Protein AF-A0A319F5W2-F1 (afdb_monomer_lite)

InterPro domains:
  IPR056672 Domain of unknown function DUF7770 [PF24968] (36-171)

pLDDT: mean 72.58, std 20.8, range [23.53, 97.94]

Structure (mmCIF, N/CA/C/O backbone):
data_AF-A0A319F5W2-F1
#
_entry.id   AF-A0A319F5W2-F1
#
loop_
_atom_site.group_PDB
_atom_site.id
_atom_site.type_symbol
_atom_site.label_atom_id
_atom_site.label_alt_id
_atom_site.label_comp_id
_atom_site.label_asym_id
_atom_site.label_entity_id
_atom_site.label_seq_id
_atom_site.pdbx_PDB_ins_code
_atom_site.Cartn_x
_atom_site.Cartn_y
_atom_site.Cartn_z
_atom_site.occupancy
_atom_site.B_iso_or_equiv
_atom_site.auth_seq_id
_atom_site.auth_comp_id
_atom_site.auth_asym_id
_atom_site.auth_atom_id
_atom_site.pdbx_PDB_model_num
ATOM 1 N N . MET A 1 1 ? 26.551 -31.410 8.884 1.00 43.34 1 MET A N 1
ATOM 2 C CA . MET A 1 1 ? 26.786 -29.952 8.920 1.00 43.34 1 MET A CA 1
ATOM 3 C C . MET A 1 1 ? 25.432 -29.301 8.664 1.00 43.34 1 MET A C 1
ATOM 5 O O . MET A 1 1 ? 24.951 -29.382 7.544 1.00 43.34 1 MET A O 1
ATOM 9 N N . ASN A 1 2 ? 24.748 -28.815 9.705 1.00 45.03 2 ASN A N 1
ATOM 10 C CA . ASN A 1 2 ? 23.445 -28.159 9.545 1.00 45.03 2 ASN A CA 1
ATOM 11 C C . ASN A 1 2 ? 23.696 -26.735 9.057 1.00 45.03 2 ASN A C 1
ATOM 13 O O . ASN A 1 2 ? 24.211 -25.915 9.812 1.00 45.03 2 ASN A O 1
ATOM 17 N N . ILE A 1 3 ? 23.376 -26.462 7.795 1.00 48.56 3 ILE A N 1
ATOM 18 C CA . ILE A 1 3 ? 23.338 -25.095 7.276 1.00 48.56 3 ILE A CA 1
ATOM 19 C C . ILE A 1 3 ? 22.156 -24.415 7.980 1.00 48.56 3 ILE A C 1
ATOM 21 O O . ILE A 1 3 ? 21.039 -24.928 7.865 1.00 48.56 3 ILE A O 1
ATOM 25 N N . PRO A 1 4 ? 22.356 -23.317 8.729 1.00 49.91 4 PRO A N 1
ATOM 26 C CA . PRO A 1 4 ? 21.243 -22.552 9.268 1.00 49.91 4 PRO A CA 1
ATOM 27 C C . PRO A 1 4 ? 20.391 -22.082 8.090 1.00 49.91 4 PRO A C 1
ATOM 29 O O . PRO A 1 4 ? 20.844 -21.299 7.256 1.00 49.91 4 PRO A O 1
ATOM 32 N N . THR A 1 5 ? 19.174 -22.605 7.971 1.00 58.31 5 THR A N 1
ATOM 33 C CA . THR A 1 5 ? 18.210 -22.089 7.004 1.00 58.31 5 THR A CA 1
ATOM 34 C C . THR A 1 5 ? 17.874 -20.668 7.430 1.00 58.31 5 THR A C 1
ATOM 36 O O . THR A 1 5 ? 17.386 -20.471 8.546 1.00 58.31 5 THR A O 1
ATOM 39 N N . ASN A 1 6 ? 18.151 -19.684 6.572 1.00 58.59 6 ASN A N 1
ATOM 40 C CA . ASN A 1 6 ? 17.687 -18.318 6.796 1.00 58.59 6 ASN A CA 1
ATOM 41 C C . ASN A 1 6 ? 16.182 -18.340 7.103 1.00 58.59 6 ASN A C 1
ATOM 43 O O . ASN A 1 6 ? 15.452 -19.120 6.478 1.00 58.59 6 ASN A O 1
ATOM 47 N N . PRO A 1 7 ? 15.710 -17.522 8.061 1.00 67.75 7 PRO A N 1
ATOM 48 C CA . PRO A 1 7 ? 14.292 -17.457 8.364 1.00 67.75 7 PRO A CA 1
ATOM 49 C C . PRO A 1 7 ? 13.505 -17.110 7.090 1.00 67.75 7 PRO A C 1
ATOM 51 O O . PRO A 1 7 ? 14.000 -16.345 6.255 1.00 67.75 7 PRO A O 1
ATOM 54 N N . PRO A 1 8 ? 12.290 -17.663 6.920 1.00 82.62 8 PRO A N 1
ATOM 55 C CA . PRO A 1 8 ? 11.444 -17.332 5.783 1.00 82.62 8 PRO A CA 1
ATOM 56 C C . PRO A 1 8 ? 11.233 -15.818 5.704 1.00 82.62 8 PRO A C 1
ATOM 58 O O . PRO A 1 8 ? 10.988 -15.170 6.723 1.00 82.62 8 PRO A O 1
ATOM 61 N N . PHE A 1 9 ? 11.314 -15.256 4.497 1.00 88.44 9 PHE A N 1
ATOM 62 C CA . PHE A 1 9 ? 11.040 -13.838 4.276 1.00 88.44 9 PHE A CA 1
ATOM 63 C C . PHE A 1 9 ? 9.624 -13.497 4.757 1.00 88.44 9 PHE A C 1
ATOM 65 O O . PHE A 1 9 ? 8.654 -14.088 4.280 1.00 88.44 9 PHE A O 1
ATOM 72 N N . ASN A 1 10 ? 9.512 -12.549 5.692 1.00 91.25 10 ASN A N 1
ATOM 73 C CA . ASN A 1 10 ? 8.231 -12.059 6.188 1.00 91.25 10 ASN A CA 1
ATOM 74 C C . ASN A 1 10 ? 7.902 -10.693 5.551 1.00 91.25 10 ASN A C 1
ATOM 76 O O . ASN A 1 10 ? 8.463 -9.680 5.983 1.00 91.25 10 ASN A O 1
ATOM 80 N N . PRO A 1 11 ? 6.992 -10.649 4.561 1.00 93.38 11 PRO A N 1
ATOM 81 C CA . PRO A 1 11 ? 6.643 -9.422 3.853 1.00 93.38 11 PRO A CA 1
ATOM 82 C C . PRO A 1 11 ? 5.706 -8.502 4.641 1.00 93.38 11 PRO A C 1
ATOM 84 O O . PRO A 1 11 ? 5.444 -7.410 4.162 1.00 93.38 11 PRO A O 1
ATOM 87 N N . LEU A 1 12 ? 5.165 -8.910 5.795 1.00 95.88 12 LEU A N 1
ATOM 88 C CA . LEU A 1 12 ? 4.208 -8.106 6.561 1.00 95.88 12 LEU A CA 1
ATOM 89 C C . LEU A 1 12 ? 4.793 -7.698 7.914 1.00 95.88 12 LEU A C 1
ATOM 91 O O . LEU A 1 12 ? 5.106 -8.549 8.756 1.00 95.88 12 LEU A O 1
ATOM 95 N N . GLN A 1 13 ? 4.906 -6.392 8.141 1.00 96.00 13 GLN A N 1
ATOM 96 C CA . GLN A 1 13 ? 5.520 -5.825 9.340 1.00 96.00 13 GLN A CA 1
ATOM 97 C C . GLN A 1 13 ? 4.639 -4.739 9.963 1.00 96.00 13 GLN A C 1
ATOM 99 O O . GLN A 1 13 ? 3.906 -4.038 9.274 1.00 96.00 13 GLN A O 1
ATOM 104 N N . PHE A 1 14 ? 4.721 -4.604 11.288 1.00 96.44 14 PHE A N 1
ATOM 105 C CA . PHE A 1 14 ? 4.009 -3.585 12.060 1.00 96.44 14 PHE A CA 1
ATOM 106 C C . PHE A 1 14 ? 5.026 -2.743 12.819 1.00 96.44 14 PHE A C 1
ATOM 108 O O . PHE A 1 14 ? 5.923 -3.303 13.457 1.00 96.44 14 PHE A O 1
ATOM 115 N N . ILE A 1 15 ? 4.881 -1.420 12.765 1.00 95.19 15 ILE A N 1
ATOM 116 C CA . ILE A 1 15 ? 5.778 -0.483 13.440 1.00 95.19 15 ILE A CA 1
ATOM 117 C C . ILE A 1 15 ? 4.969 0.452 14.354 1.00 95.19 15 ILE A C 1
ATOM 119 O O . ILE A 1 15 ? 4.129 1.209 13.871 1.00 95.19 15 ILE A O 1
ATOM 123 N N . PRO A 1 16 ? 5.232 0.445 15.672 1.00 94.31 16 PRO A N 1
ATOM 124 C CA . PRO A 1 16 ? 6.008 -0.570 16.388 1.00 94.31 16 PRO A CA 1
ATOM 125 C C . PRO A 1 16 ? 5.291 -1.943 16.386 1.00 94.31 16 PRO A C 1
ATOM 127 O O . PRO A 1 16 ? 4.067 -1.998 16.305 1.00 94.31 16 PRO A O 1
ATOM 130 N N . PRO A 1 17 ? 5.997 -3.079 16.549 1.00 93.38 17 PRO A N 1
ATOM 131 C CA . PRO A 1 17 ? 5.349 -4.398 16.562 1.00 93.38 17 PRO A CA 1
ATOM 132 C C . PRO A 1 17 ? 4.292 -4.560 17.664 1.00 93.38 17 PRO A C 1
ATOM 134 O O . PRO A 1 17 ? 3.309 -5.282 17.494 1.00 93.38 17 PRO A O 1
ATOM 137 N N . SER A 1 18 ? 4.473 -3.858 18.786 1.00 90.75 18 SER A N 1
ATOM 138 C CA . SER A 1 18 ? 3.559 -3.867 19.931 1.00 90.75 18 SER A CA 1
ATOM 139 C C . SER A 1 18 ? 2.179 -3.284 19.624 1.00 90.75 18 SER A C 1
ATOM 141 O O . SER A 1 18 ? 1.222 -3.630 20.313 1.00 90.75 18 SER A O 1
ATOM 143 N N . THR A 1 19 ? 2.033 -2.443 18.593 1.00 89.00 19 THR A N 1
ATOM 144 C CA . THR A 1 19 ? 0.732 -1.855 18.237 1.00 89.00 19 THR A CA 1
ATOM 145 C C . THR A 1 19 ? -0.090 -2.736 17.312 1.00 89.00 19 THR A C 1
ATOM 147 O O . THR A 1 19 ? -1.240 -2.392 17.063 1.00 89.00 19 THR A O 1
ATOM 150 N N . LYS A 1 20 ? 0.423 -3.887 16.849 1.00 93.31 20 LYS A N 1
ATOM 151 C CA . LYS A 1 20 ? -0.252 -4.750 15.863 1.00 93.31 20 LYS A CA 1
ATOM 152 C C . LYS A 1 20 ? -1.739 -4.970 16.158 1.00 93.31 20 LYS A C 1
ATOM 154 O O . LYS A 1 20 ? -2.568 -4.724 15.288 1.00 93.31 20 LYS A O 1
ATOM 159 N N . GLN A 1 21 ? -2.087 -5.403 17.371 1.00 93.00 21 GLN A N 1
ATOM 160 C CA . GLN A 1 21 ? -3.483 -5.688 17.720 1.00 93.00 21 GLN A CA 1
ATOM 161 C C . GLN A 1 21 ? -4.351 -4.422 17.691 1.00 93.00 21 GLN A C 1
ATOM 163 O O . GLN A 1 21 ? -5.453 -4.437 17.144 1.00 93.00 21 GLN A O 1
ATOM 168 N N . THR A 1 22 ? -3.837 -3.317 18.238 1.00 90.88 22 THR A N 1
ATOM 169 C CA . THR A 1 22 ? -4.522 -2.020 18.238 1.00 90.88 22 THR A CA 1
ATOM 170 C C . THR A 1 22 ? -4.716 -1.503 16.818 1.00 90.88 22 THR A C 1
ATOM 172 O O . THR A 1 22 ? -5.828 -1.104 16.482 1.00 90.88 22 THR A O 1
ATOM 175 N N . THR A 1 23 ? -3.679 -1.573 15.979 1.00 93.50 23 THR A N 1
ATOM 176 C CA . THR A 1 23 ? -3.703 -1.210 14.558 1.00 93.50 23 THR A CA 1
ATOM 177 C C . THR A 1 23 ? -4.779 -1.998 13.821 1.00 93.50 23 THR A C 1
ATOM 179 O O . THR A 1 23 ? -5.667 -1.397 13.232 1.00 93.50 23 THR A O 1
ATOM 182 N N . LEU A 1 24 ? -4.774 -3.330 13.922 1.00 96.06 24 LEU A N 1
ATOM 183 C CA . LEU A 1 24 ? -5.739 -4.193 13.229 1.00 96.06 24 LEU A CA 1
ATOM 184 C C . LEU A 1 24 ? -7.195 -3.945 13.657 1.00 96.06 24 LEU A C 1
ATOM 186 O O . LEU A 1 24 ? -8.115 -4.144 12.867 1.00 96.06 24 LEU A O 1
ATOM 190 N N . SER A 1 25 ? -7.412 -3.495 14.895 1.00 94.69 25 SER A N 1
ATOM 191 C CA . SER A 1 25 ? -8.749 -3.218 15.430 1.00 94.69 25 SER A CA 1
ATOM 192 C C . SER A 1 25 ? -9.364 -1.892 14.966 1.00 94.69 25 SER A C 1
ATOM 194 O O . SER A 1 25 ? -10.569 -1.707 15.148 1.00 94.69 25 SER A O 1
ATOM 196 N N . GLN A 1 26 ? -8.569 -0.982 14.387 1.00 94.00 26 GLN A N 1
ATOM 197 C CA . GLN A 1 26 ? -9.050 0.343 13.993 1.00 94.00 26 GLN A CA 1
ATOM 198 C C . GLN A 1 26 ? -10.072 0.243 12.853 1.00 94.00 26 GLN A C 1
ATOM 200 O O . GLN A 1 26 ? -9.825 -0.489 11.888 1.00 94.00 26 GLN A O 1
ATOM 205 N N . PRO A 1 27 ? -11.195 0.980 12.930 1.00 95.50 27 PRO A N 1
ATOM 206 C CA . PRO A 1 27 ? -12.125 1.095 11.818 1.00 95.50 27 PRO A CA 1
ATOM 207 C C . PRO A 1 27 ? -11.513 1.925 10.686 1.00 95.50 27 PRO A C 1
ATOM 209 O O . PRO A 1 27 ? -10.746 2.858 10.927 1.00 95.50 27 PRO A O 1
ATOM 212 N N . ILE A 1 28 ? -11.901 1.615 9.453 1.00 94.31 28 ILE A N 1
ATOM 213 C CA . ILE A 1 28 ? -11.552 2.401 8.270 1.00 94.31 28 ILE A CA 1
ATOM 214 C C . ILE A 1 28 ? -12.777 3.226 7.886 1.00 94.31 28 ILE A C 1
ATOM 216 O O . ILE A 1 28 ? -13.857 2.685 7.672 1.00 94.31 28 ILE A O 1
ATOM 220 N N . SER A 1 29 ? -12.603 4.544 7.807 1.00 92.25 29 SER A N 1
ATOM 221 C CA . SER A 1 29 ? -13.624 5.455 7.267 1.00 92.25 29 SER A CA 1
ATOM 222 C C . SER A 1 29 ? -13.242 5.981 5.889 1.00 92.25 29 SER A C 1
ATOM 224 O O . SER A 1 29 ? -14.091 6.148 5.024 1.00 92.25 29 SER A O 1
ATOM 226 N N . HIS A 1 30 ? -11.957 6.244 5.686 1.00 88.69 30 HIS A N 1
ATOM 227 C CA . HIS A 1 30 ? -11.413 6.722 4.430 1.00 88.69 30 HIS A CA 1
ATOM 228 C C . HIS A 1 30 ? -9.915 6.427 4.363 1.00 88.69 30 HIS A C 1
ATOM 230 O O . HIS A 1 30 ? -9.262 6.189 5.385 1.00 88.69 30 HIS A O 1
ATOM 236 N N . LEU A 1 31 ? -9.384 6.465 3.148 1.00 88.25 31 LEU A N 1
ATOM 237 C CA . LEU A 1 31 ? -7.961 6.441 2.853 1.00 88.25 31 LEU A CA 1
ATOM 238 C C . LEU A 1 31 ? -7.513 7.833 2.419 1.00 88.25 31 LEU A C 1
ATOM 240 O O . LEU A 1 31 ? -8.259 8.557 1.758 1.00 88.25 31 LEU A O 1
ATOM 244 N N . LEU A 1 32 ? -6.276 8.178 2.744 1.00 84.75 32 LEU A N 1
ATOM 245 C CA . LEU A 1 32 ? -5.555 9.311 2.188 1.00 84.75 32 LEU A CA 1
ATOM 246 C C . LEU A 1 32 ? -4.402 8.758 1.363 1.00 84.75 32 LEU A C 1
ATOM 248 O O . LEU A 1 32 ? -3.416 8.258 1.900 1.00 84.75 32 LEU A O 1
ATOM 252 N N . ILE A 1 33 ? -4.546 8.810 0.051 1.00 84.38 33 ILE A N 1
ATOM 253 C CA . ILE A 1 33 ? -3.509 8.364 -0.863 1.00 84.38 33 ILE A CA 1
ATOM 254 C C . ILE A 1 33 ? -2.570 9.543 -1.103 1.00 84.38 33 ILE A C 1
ATOM 256 O O . ILE A 1 33 ? -3.003 10.609 -1.551 1.00 84.38 33 ILE A O 1
ATOM 260 N N . THR A 1 34 ? -1.293 9.362 -0.787 1.00 80.00 34 THR A N 1
ATOM 261 C CA . THR A 1 34 ? -0.359 10.474 -0.617 1.00 80.00 34 THR A CA 1
ATOM 262 C C . THR A 1 34 ? 0.886 10.300 -1.465 1.00 80.00 34 THR A C 1
ATOM 264 O O . THR A 1 34 ? 1.579 9.286 -1.399 1.00 80.00 34 THR A O 1
ATOM 267 N N . ALA A 1 35 ? 1.185 11.346 -2.226 1.00 78.56 35 ALA A N 1
ATOM 268 C CA . ALA A 1 35 ? 2.463 11.579 -2.867 1.00 78.56 35 ALA A CA 1
ATOM 269 C C . ALA A 1 35 ? 3.372 12.380 -1.926 1.00 78.56 35 ALA A C 1
ATOM 271 O O . ALA A 1 35 ? 2.951 13.376 -1.328 1.00 78.56 35 ALA A O 1
ATOM 272 N N . HIS A 1 36 ? 4.628 11.961 -1.822 1.00 78.75 36 HIS A N 1
ATOM 273 C CA . HIS A 1 36 ? 5.671 12.683 -1.099 1.00 78.75 36 HIS A CA 1
ATOM 274 C C . HIS A 1 36 ? 6.506 13.569 -2.024 1.00 78.75 36 HIS A C 1
ATOM 276 O O . HIS A 1 36 ? 6.283 13.636 -3.236 1.00 78.75 36 HIS A O 1
ATOM 282 N N . GLU A 1 37 ? 7.464 14.278 -1.431 1.00 72.56 37 GLU A N 1
ATOM 283 C CA . GLU A 1 37 ? 8.485 15.037 -2.152 1.00 72.56 37 GLU A CA 1
ATOM 284 C C . GLU A 1 37 ? 9.165 14.195 -3.245 1.00 72.56 37 GLU A C 1
ATOM 286 O O . GLU A 1 37 ? 9.378 12.989 -3.055 1.00 72.56 37 GLU A O 1
ATOM 291 N N . PRO A 1 38 ? 9.527 14.820 -4.380 1.00 66.12 38 PRO A N 1
ATOM 292 C CA . PRO A 1 38 ? 10.291 14.143 -5.410 1.00 66.12 38 PRO A CA 1
ATOM 293 C C . PRO A 1 38 ? 11.606 13.577 -4.870 1.00 66.12 38 PRO A C 1
ATOM 295 O O . PRO A 1 38 ? 12.295 14.213 -4.068 1.00 66.12 38 PRO A O 1
ATOM 298 N N . LEU A 1 39 ? 11.972 12.384 -5.330 1.00 65.19 39 LEU A N 1
ATOM 299 C CA . LEU A 1 39 ? 13.255 11.776 -4.991 1.00 65.19 39 LEU A CA 1
ATOM 300 C C . LEU A 1 39 ? 14.379 12.386 -5.850 1.00 65.19 39 LEU A C 1
ATOM 302 O O . LEU A 1 39 ? 14.118 12.858 -6.959 1.00 65.19 39 LEU A O 1
ATOM 306 N N . PRO A 1 40 ? 15.652 12.343 -5.401 1.00 60.78 40 PRO A N 1
ATOM 307 C CA . PRO A 1 40 ? 16.773 12.952 -6.129 1.00 60.78 40 PRO A CA 1
ATOM 308 C C . PRO A 1 40 ? 16.960 12.476 -7.578 1.00 60.78 40 PRO A C 1
ATOM 310 O O . PRO A 1 40 ? 17.580 13.177 -8.371 1.00 60.78 40 PRO A O 1
ATOM 313 N N . ARG A 1 41 ? 16.452 11.288 -7.928 1.00 56.69 41 ARG A N 1
ATOM 314 C CA . ARG A 1 41 ? 16.541 10.702 -9.278 1.00 56.69 41 ARG A CA 1
ATOM 315 C C . ARG A 1 41 ? 15.255 10.879 -10.099 1.00 56.69 41 ARG A C 1
ATOM 317 O O . ARG A 1 41 ? 15.122 10.259 -11.145 1.00 56.69 41 ARG A O 1
ATOM 324 N N . GLY A 1 42 ? 14.334 11.727 -9.644 1.00 56.91 42 GLY A N 1
ATOM 325 C CA . GLY A 1 42 ? 12.990 11.844 -10.205 1.00 56.91 42 GLY A CA 1
ATOM 326 C C . GLY A 1 42 ? 12.002 10.878 -9.550 1.00 56.91 42 GLY A C 1
ATOM 327 O O . GLY A 1 42 ? 12.359 10.078 -8.685 1.00 56.91 42 GLY A O 1
ATOM 328 N N . GLY A 1 43 ? 10.728 10.995 -9.928 1.00 62.50 43 GLY A N 1
ATOM 329 C CA . GLY A 1 43 ? 9.640 10.260 -9.285 1.00 62.50 43 GLY A CA 1
ATOM 330 C C . GLY A 1 43 ? 9.382 10.708 -7.844 1.00 62.50 43 GLY A C 1
ATOM 331 O O . GLY A 1 43 ? 9.966 11.668 -7.349 1.00 62.50 43 GLY A O 1
ATOM 332 N N . ASN A 1 44 ? 8.470 10.017 -7.171 1.00 68.00 44 ASN A N 1
ATOM 333 C CA . ASN A 1 44 ? 8.053 10.301 -5.804 1.00 68.00 44 ASN A CA 1
ATOM 334 C C . ASN A 1 44 ? 7.676 9.004 -5.088 1.00 68.00 44 ASN A C 1
ATOM 336 O O . ASN A 1 44 ? 7.225 8.039 -5.709 1.00 68.00 44 ASN A O 1
ATOM 340 N N . HIS A 1 45 ? 7.846 8.995 -3.770 1.00 81.62 45 HIS A N 1
ATOM 341 C CA . HIS A 1 45 ? 7.284 7.937 -2.948 1.00 81.62 45 HIS A CA 1
ATOM 342 C C . HIS A 1 45 ? 5.767 8.142 -2.828 1.00 81.62 45 HIS A C 1
ATOM 344 O O . HIS A 1 45 ? 5.320 9.248 -2.516 1.00 81.62 45 HIS A O 1
ATOM 350 N N . CYS A 1 46 ? 4.992 7.088 -3.082 1.00 82.81 46 CYS A N 1
ATOM 351 C CA . CYS A 1 46 ? 3.546 7.077 -2.887 1.00 82.81 46 CYS A CA 1
ATOM 352 C C . CYS A 1 46 ? 3.178 6.050 -1.818 1.00 82.81 46 CYS A C 1
ATOM 354 O O . CYS A 1 46 ? 3.658 4.916 -1.860 1.00 82.81 46 CYS A O 1
ATOM 356 N N . THR A 1 47 ? 2.303 6.441 -0.898 1.00 90.69 47 THR A N 1
ATOM 357 C CA . THR A 1 47 ? 1.868 5.617 0.235 1.00 90.69 47 THR A CA 1
ATOM 358 C C . THR A 1 47 ? 0.403 5.904 0.572 1.00 90.69 47 THR A C 1
ATOM 360 O O . THR A 1 47 ? -0.208 6.813 0.001 1.00 90.69 47 THR A O 1
ATOM 363 N N . ILE A 1 48 ? -0.169 5.128 1.490 1.00 92.12 48 ILE A N 1
ATOM 364 C CA . ILE A 1 48 ? -1.554 5.286 1.942 1.00 92.12 48 ILE A CA 1
ATOM 365 C C . ILE A 1 48 ? -1.552 5.589 3.439 1.00 92.12 48 ILE A C 1
ATOM 367 O O . ILE A 1 48 ? -0.967 4.845 4.221 1.00 92.12 48 ILE A O 1
ATOM 371 N N . TYR A 1 49 ? -2.243 6.644 3.856 1.00 95.38 49 TYR A N 1
ATOM 372 C CA . TYR A 1 49 ? -2.525 6.933 5.259 1.00 95.38 49 TYR A CA 1
ATOM 373 C C . TYR A 1 49 ? -3.988 6.628 5.571 1.00 95.38 49 TYR A C 1
ATOM 375 O O . TYR A 1 49 ? -4.888 6.970 4.809 1.00 95.38 49 TYR A O 1
ATOM 383 N N . ILE A 1 50 ? -4.232 6.000 6.715 1.00 96.44 50 ILE A N 1
ATOM 384 C CA . ILE A 1 50 ? -5.564 5.668 7.219 1.00 96.44 50 ILE A CA 1
ATOM 385 C C . ILE A 1 50 ? -5.754 6.438 8.522 1.00 96.44 50 ILE A C 1
ATOM 387 O O . ILE A 1 50 ? -5.190 6.040 9.546 1.00 96.44 50 ILE A O 1
ATOM 391 N N . PRO A 1 51 ? -6.494 7.556 8.513 1.00 94.56 51 PRO A N 1
ATOM 392 C CA . PRO A 1 51 ? -6.744 8.316 9.729 1.00 94.56 51 PRO A CA 1
ATOM 393 C C . PRO A 1 51 ? -7.502 7.475 10.753 1.00 94.56 51 PRO A C 1
ATOM 395 O O . PRO A 1 51 ? -8.483 6.805 10.426 1.00 94.56 51 PRO A O 1
ATOM 398 N N . THR A 1 52 ? -7.044 7.509 12.001 1.00 91.00 52 THR A N 1
ATOM 399 C CA . THR A 1 52 ? -7.649 6.743 13.092 1.00 91.00 52 THR A CA 1
ATOM 400 C C . THR A 1 52 ? -8.578 7.623 13.910 1.00 91.00 52 THR A C 1
ATOM 402 O O . THR A 1 52 ? -8.308 8.799 14.153 1.00 91.00 52 THR A O 1
ATOM 405 N N . THR A 1 53 ? -9.675 7.047 14.390 1.00 80.00 53 THR A N 1
ATOM 406 C CA . THR A 1 53 ? -10.506 7.700 15.402 1.00 80.00 53 THR A CA 1
ATOM 407 C C . THR A 1 53 ? -9.807 7.633 16.762 1.00 80.00 53 THR A C 1
ATOM 409 O O . THR A 1 53 ? -9.353 6.549 17.139 1.00 80.00 53 THR A O 1
ATOM 412 N N . PRO A 1 54 ? -9.736 8.734 17.531 1.00 66.19 54 PRO A N 1
ATOM 413 C CA . PRO A 1 54 ? -9.193 8.697 18.884 1.00 66.19 54 PRO A CA 1
ATOM 414 C C . PRO A 1 54 ? -9.931 7.656 19.731 1.00 66.19 54 PRO A C 1
ATOM 416 O O . PRO A 1 54 ? -11.162 7.654 19.782 1.00 66.19 54 PRO A O 1
ATOM 419 N N . SER A 1 55 ? -9.191 6.772 20.403 1.00 59.25 55 SER A N 1
ATOM 420 C CA . SER A 1 55 ? -9.800 5.842 21.356 1.00 59.25 55 SER A CA 1
ATOM 421 C C . SER A 1 55 ? -10.392 6.636 22.519 1.00 59.25 55 SER A C 1
ATOM 423 O O . SER A 1 55 ? -9.693 7.422 23.156 1.00 59.25 55 SER A O 1
ATOM 425 N N . THR A 1 56 ? -11.672 6.421 22.822 1.00 53.94 56 THR A N 1
ATOM 426 C CA . THR A 1 56 ? -12.357 7.041 23.970 1.00 53.94 56 THR A CA 1
ATOM 427 C C . THR A 1 56 ? -11.907 6.462 25.315 1.00 53.94 56 THR A C 1
ATOM 429 O O . THR A 1 56 ? -12.294 6.969 26.366 1.00 53.94 56 THR A O 1
ATOM 432 N N . SER A 1 57 ? -11.069 5.419 25.311 1.00 51.94 57 SER A N 1
ATOM 433 C CA . SER A 1 57 ? -10.429 4.894 26.515 1.00 51.94 57 SER A CA 1
ATOM 434 C C . SER A 1 57 ? -9.393 5.891 27.037 1.00 51.94 57 SER A C 1
ATOM 436 O O . SER A 1 57 ? -8.428 6.198 26.334 1.00 51.94 57 SER A O 1
ATOM 438 N N . THR A 1 58 ? -9.586 6.363 28.268 1.00 48.94 58 THR A N 1
ATOM 439 C CA . THR A 1 58 ? -8.728 7.313 28.988 1.00 48.94 58 THR A CA 1
ATOM 440 C C . THR A 1 58 ? -7.240 7.052 28.716 1.00 48.94 58 THR A C 1
ATOM 442 O O . THR A 1 58 ? -6.783 5.927 28.948 1.00 48.94 58 THR A O 1
ATOM 445 N N . PRO A 1 59 ? -6.463 8.040 28.231 1.00 55.12 59 PRO A N 1
ATOM 446 C CA . PRO A 1 59 ? -5.048 7.840 27.965 1.00 55.12 59 PRO A CA 1
ATOM 447 C C . PRO A 1 59 ? -4.327 7.445 29.254 1.00 55.12 59 PRO A C 1
ATOM 449 O O . PRO A 1 59 ? -4.281 8.211 30.215 1.00 55.12 59 PRO A O 1
ATOM 452 N N . SER A 1 60 ? -3.733 6.252 29.266 1.00 56.28 60 SER A N 1
ATOM 453 C CA . SER A 1 60 ? -2.624 5.965 30.172 1.00 56.28 60 SER A CA 1
ATOM 454 C C . SER A 1 60 ? -1.535 7.003 29.886 1.00 56.28 60 SER A C 1
ATOM 456 O O . SER A 1 60 ? -1.139 7.194 28.733 1.00 56.28 60 SER A O 1
ATOM 458 N N . SER A 1 61 ? -1.132 7.735 30.921 1.00 57.75 61 SER A N 1
ATOM 459 C CA . SER A 1 61 ? -0.604 9.104 30.877 1.00 57.75 61 SER A CA 1
ATOM 460 C C . SER A 1 61 ? 0.784 9.305 30.243 1.00 57.75 61 SER A C 1
ATOM 462 O O . SER A 1 61 ? 1.461 10.251 30.614 1.00 57.75 61 SER A O 1
ATOM 464 N N . ASN A 1 62 ? 1.227 8.466 29.301 1.00 57.81 62 ASN A N 1
ATOM 465 C CA . ASN A 1 62 ? 2.521 8.604 28.613 1.00 57.81 62 ASN A CA 1
ATOM 466 C C . ASN A 1 62 ? 2.522 8.155 27.134 1.00 57.81 62 ASN A C 1
ATOM 468 O O . ASN A 1 62 ? 3.592 8.035 26.541 1.00 57.81 62 ASN A O 1
ATOM 472 N N . THR A 1 63 ? 1.363 7.898 26.512 1.00 64.50 63 THR A N 1
ATOM 473 C CA . THR A 1 63 ? 1.319 7.437 25.108 1.00 64.50 63 THR A CA 1
ATOM 474 C C . THR A 1 63 ? 0.812 8.542 24.186 1.00 64.50 63 THR A C 1
ATOM 476 O O . THR A 1 63 ? -0.309 9.019 24.354 1.00 64.50 63 THR A O 1
ATOM 479 N N . THR A 1 64 ? 1.622 8.946 23.202 1.00 71.69 64 THR A N 1
ATOM 480 C CA . THR A 1 64 ? 1.172 9.849 22.134 1.00 71.69 64 THR A CA 1
ATOM 481 C C . THR A 1 64 ? 0.025 9.184 21.364 1.00 71.69 64 THR A C 1
ATOM 483 O O . THR A 1 64 ? 0.181 8.032 20.952 1.00 71.69 64 THR A O 1
ATOM 486 N N . PRO A 1 65 ? -1.121 9.861 21.170 1.00 81.62 65 PRO A N 1
ATOM 487 C CA . PRO A 1 65 ? -2.238 9.294 20.426 1.00 81.62 65 PRO A CA 1
ATOM 488 C C . PRO A 1 65 ? -1.822 8.904 19.008 1.00 81.62 65 PRO A C 1
ATOM 490 O O . PRO A 1 65 ? -1.089 9.638 18.344 1.00 81.62 65 PRO A O 1
ATOM 493 N N . ILE A 1 66 ? -2.313 7.757 18.544 1.00 87.75 66 ILE A N 1
ATOM 494 C CA . ILE A 1 66 ? -2.213 7.373 17.137 1.00 87.75 66 ILE A CA 1
ATOM 495 C C . ILE A 1 66 ? -3.247 8.206 16.373 1.00 87.75 66 ILE A C 1
ATOM 497 O O . ILE A 1 66 ? -4.429 8.196 16.723 1.00 87.75 66 ILE A O 1
ATOM 501 N N . SER A 1 67 ? -2.785 8.927 15.356 1.00 92.12 67 SER A N 1
ATOM 502 C CA . SER A 1 67 ? -3.604 9.794 14.499 1.00 92.12 67 SER A CA 1
ATOM 503 C C . SER A 1 67 ? -3.818 9.194 13.107 1.00 92.12 67 SER A C 1
ATOM 505 O O . SER A 1 67 ? -4.801 9.514 12.437 1.00 92.12 67 SER A O 1
ATOM 507 N N . SER A 1 68 ? -2.904 8.335 12.651 1.00 95.56 68 SER A N 1
ATOM 508 C CA . SER A 1 68 ? -3.092 7.531 11.445 1.00 95.56 68 SER A CA 1
ATOM 509 C C . SER A 1 68 ? -2.282 6.241 11.481 1.00 95.56 68 SER A C 1
ATOM 511 O O . SER A 1 68 ? -1.326 6.100 12.249 1.00 95.56 68 SER A O 1
ATOM 513 N N . ILE A 1 69 ? -2.661 5.307 10.613 1.00 97.25 69 ILE A N 1
ATOM 514 C CA . ILE A 1 69 ? -1.840 4.167 10.221 1.00 97.25 69 ILE A CA 1
ATOM 515 C C . ILE A 1 69 ? -1.349 4.406 8.795 1.00 97.25 69 ILE A C 1
ATOM 517 O O . ILE A 1 69 ? -2.160 4.552 7.884 1.00 97.25 69 ILE A O 1
ATOM 521 N N . GLN A 1 70 ? -0.037 4.434 8.590 1.00 97.44 70 GLN A N 1
ATOM 522 C CA . GLN A 1 70 ? 0.554 4.426 7.256 1.00 97.44 70 GLN A CA 1
ATOM 523 C C . GLN A 1 70 ? 0.694 2.988 6.772 1.00 97.44 70 GLN A C 1
ATOM 525 O O . GLN A 1 70 ? 1.248 2.145 7.476 1.00 97.44 70 GLN A O 1
ATOM 530 N N . LEU A 1 71 ? 0.216 2.733 5.565 1.00 97.00 71 LEU A N 1
ATOM 531 C CA . LEU A 1 71 ? 0.365 1.494 4.832 1.00 97.00 71 LEU A CA 1
ATOM 532 C C . LEU A 1 71 ? 1.381 1.725 3.712 1.00 97.00 71 LEU A C 1
ATOM 534 O O . LEU A 1 71 ? 1.081 2.353 2.694 1.00 97.00 71 LEU A O 1
ATOM 538 N N . ASP A 1 72 ? 2.589 1.222 3.928 1.00 95.81 72 ASP A N 1
ATOM 539 C CA . ASP A 1 72 ? 3.740 1.485 3.080 1.00 95.81 72 ASP A CA 1
ATOM 540 C C . ASP A 1 72 ? 4.269 0.194 2.448 1.00 95.81 72 ASP A C 1
ATOM 542 O O . ASP A 1 72 ? 4.499 -0.798 3.136 1.00 95.81 72 ASP A O 1
ATOM 546 N N . MET A 1 73 ? 4.465 0.202 1.132 1.00 94.50 73 MET A N 1
ATOM 547 C CA . MET A 1 73 ? 5.109 -0.888 0.411 1.00 94.50 73 MET A CA 1
ATOM 548 C C . MET A 1 73 ? 6.517 -0.442 0.042 1.00 94.50 73 MET A C 1
ATOM 550 O O . MET A 1 73 ? 6.703 0.451 -0.787 1.00 94.50 73 MET A O 1
ATOM 554 N N . THR A 1 74 ? 7.507 -1.089 0.653 1.00 92.19 74 THR A N 1
ATOM 555 C CA . THR A 1 74 ? 8.919 -0.698 0.562 1.00 92.19 74 THR A CA 1
ATOM 556 C C . THR A 1 74 ? 9.776 -1.829 -0.003 1.00 92.19 74 THR A C 1
ATOM 558 O O . THR A 1 74 ? 9.530 -2.994 0.306 1.00 92.19 74 THR A O 1
ATOM 561 N N . PRO A 1 75 ? 10.786 -1.546 -0.836 1.00 90.88 75 PRO A N 1
ATOM 562 C CA . PRO A 1 75 ? 11.737 -2.564 -1.277 1.00 90.88 75 PRO A CA 1
ATOM 563 C C . PRO A 1 75 ? 12.574 -3.091 -0.104 1.00 90.88 75 PRO A C 1
ATOM 565 O O . PRO A 1 75 ? 13.093 -2.321 0.701 1.00 90.88 75 PRO A O 1
ATOM 568 N N . SER A 1 76 ? 12.759 -4.411 -0.027 1.00 91.06 76 SER A N 1
ATOM 569 C CA . SER A 1 76 ? 13.608 -5.023 1.006 1.00 91.06 76 SER A CA 1
ATOM 570 C C . SER A 1 76 ? 15.103 -4.803 0.773 1.00 91.06 76 SER A C 1
ATOM 572 O O . SER A 1 76 ? 15.874 -4.925 1.725 1.00 91.06 76 SER A O 1
ATOM 574 N N . TYR A 1 77 ? 15.522 -4.593 -0.484 1.00 88.81 77 TYR A N 1
ATOM 575 C CA . TYR A 1 77 ? 16.916 -4.545 -0.974 1.00 88.81 77 TYR A CA 1
ATOM 576 C C . TYR A 1 77 ? 17.808 -5.756 -0.642 1.00 88.81 77 TYR A C 1
ATOM 578 O O . TYR A 1 77 ? 18.932 -5.858 -1.121 1.00 88.81 77 TYR A O 1
ATOM 586 N N . THR A 1 78 ? 17.315 -6.688 0.166 1.00 88.00 78 THR A N 1
ATOM 587 C CA . THR A 1 78 ? 18.072 -7.796 0.758 1.00 88.00 78 THR A CA 1
ATOM 588 C C . THR A 1 78 ? 17.530 -9.146 0.321 1.00 88.00 78 THR A C 1
ATOM 590 O O . THR A 1 78 ? 18.260 -10.134 0.335 1.00 88.00 78 THR A O 1
ATOM 593 N N . THR A 1 79 ? 16.261 -9.201 -0.094 1.00 88.88 79 THR A N 1
ATOM 594 C CA . THR A 1 79 ? 15.636 -10.414 -0.619 1.00 88.88 79 THR A CA 1
ATOM 595 C C . THR A 1 79 ? 15.377 -10.235 -2.115 1.00 88.88 79 THR A C 1
ATOM 597 O O . THR A 1 79 ? 14.543 -9.402 -2.473 1.00 88.88 79 THR A O 1
ATOM 600 N N . PRO A 1 80 ? 16.062 -10.984 -2.999 1.00 88.19 80 PRO A N 1
ATOM 601 C CA . PRO A 1 80 ? 15.919 -10.827 -4.445 1.00 88.19 80 PRO A CA 1
ATOM 602 C C . PRO A 1 80 ? 14.493 -11.072 -4.948 1.00 88.19 80 PRO A C 1
ATOM 604 O O . PRO A 1 80 ? 13.785 -11.957 -4.451 1.00 88.19 80 PRO A O 1
ATOM 607 N N . ALA A 1 81 ? 14.093 -10.300 -5.959 1.00 85.50 81 ALA A N 1
ATOM 608 C CA . ALA A 1 81 ? 12.889 -10.559 -6.740 1.00 85.50 81 ALA A CA 1
ATOM 609 C C . ALA A 1 81 ? 12.982 -11.932 -7.434 1.00 85.50 81 ALA A C 1
ATOM 611 O O . ALA A 1 81 ? 14.065 -12.392 -7.796 1.00 85.50 81 ALA A O 1
ATOM 612 N N . THR A 1 82 ? 11.843 -12.598 -7.595 1.00 81.94 82 THR A N 1
ATOM 613 C CA . THR A 1 82 ? 11.740 -13.961 -8.140 1.00 81.94 82 THR A CA 1
ATOM 614 C C . THR A 1 82 ? 10.979 -14.029 -9.456 1.00 81.94 82 THR A C 1
ATOM 616 O O . THR A 1 82 ? 11.162 -14.977 -10.213 1.00 81.94 82 THR A O 1
ATOM 619 N N . THR A 1 83 ? 10.140 -13.035 -9.737 1.00 70.06 83 THR A N 1
ATOM 620 C CA . THR A 1 83 ? 9.273 -12.991 -10.923 1.00 70.06 83 THR A CA 1
ATOM 621 C C . THR A 1 83 ? 9.719 -11.954 -11.948 1.00 70.06 83 THR A C 1
ATOM 623 O O . THR A 1 83 ? 9.401 -12.092 -13.128 1.00 70.06 83 THR A O 1
ATOM 626 N N . LYS A 1 84 ? 10.481 -10.934 -11.529 1.00 64.38 84 LYS A N 1
ATOM 627 C CA . LYS A 1 84 ? 10.978 -9.890 -12.431 1.00 64.38 84 LYS A CA 1
ATOM 628 C C . LYS A 1 84 ? 12.321 -10.273 -13.060 1.00 64.38 84 LYS A C 1
ATOM 630 O O . LYS A 1 84 ? 13.245 -10.632 -12.326 1.00 64.38 84 LYS A O 1
ATOM 635 N N . PRO A 1 85 ? 12.461 -10.173 -14.395 1.00 58.34 85 PRO A N 1
ATOM 636 C CA . PRO A 1 85 ? 13.736 -10.405 -15.052 1.00 58.34 85 PRO A CA 1
ATOM 637 C C . PRO A 1 85 ? 14.774 -9.386 -14.574 1.00 58.34 85 PRO A C 1
ATOM 639 O O . PRO A 1 85 ? 14.473 -8.210 -14.370 1.00 58.34 85 PRO A O 1
ATOM 642 N N . THR A 1 86 ? 16.008 -9.852 -14.400 1.00 59.75 86 THR A N 1
ATOM 643 C CA . THR A 1 86 ? 17.160 -8.995 -14.112 1.00 59.75 86 THR A CA 1
ATOM 644 C C . THR A 1 86 ? 17.376 -8.040 -15.279 1.00 59.75 86 THR A C 1
ATOM 646 O O . THR A 1 86 ? 17.516 -8.489 -16.420 1.00 59.75 86 THR A O 1
ATOM 649 N N . ASN A 1 87 ? 17.412 -6.738 -15.007 1.00 60.69 87 ASN A N 1
ATOM 650 C CA . ASN A 1 87 ? 17.790 -5.737 -15.999 1.00 60.69 87 ASN A CA 1
ATOM 651 C C . ASN A 1 87 ? 19.321 -5.503 -15.923 1.00 60.69 87 ASN A C 1
ATOM 653 O O . ASN A 1 87 ? 19.984 -6.035 -15.028 1.00 60.69 87 ASN A O 1
ATOM 657 N N . PRO A 1 88 ? 19.922 -4.717 -16.835 1.00 59.06 88 PRO A N 1
ATOM 658 C CA . PRO A 1 88 ? 21.349 -4.385 -16.767 1.00 59.06 88 PRO A CA 1
ATOM 659 C C . PRO A 1 88 ? 21.769 -3.673 -15.470 1.00 59.06 88 PRO A C 1
ATOM 661 O O . PRO A 1 88 ? 22.947 -3.685 -15.127 1.00 59.06 88 PRO A O 1
ATOM 664 N N . ALA A 1 89 ? 20.821 -3.056 -14.756 1.00 62.81 89 ALA A N 1
ATOM 665 C CA . ALA A 1 89 ? 21.044 -2.386 -13.480 1.00 62.81 89 ALA A CA 1
ATOM 666 C C . ALA A 1 89 ? 21.000 -3.340 -12.267 1.00 62.81 89 ALA A C 1
ATOM 668 O O . ALA A 1 89 ? 21.414 -2.952 -11.175 1.00 62.81 89 ALA A O 1
ATOM 669 N N . GLY A 1 90 ? 20.569 -4.593 -12.450 1.00 70.69 90 GLY A N 1
ATOM 670 C CA . GLY A 1 90 ? 20.611 -5.646 -11.438 1.00 70.69 90 GLY A CA 1
ATOM 671 C C . GLY A 1 90 ? 19.301 -6.419 -11.277 1.00 70.69 90 GLY A C 1
ATOM 672 O O . GLY A 1 90 ? 18.351 -6.306 -12.054 1.00 70.69 90 GLY A O 1
ATOM 673 N N . ALA A 1 91 ? 19.262 -7.256 -10.241 1.00 79.81 91 ALA A N 1
ATOM 674 C CA . ALA A 1 91 ? 18.034 -7.901 -9.795 1.00 79.81 91 ALA A CA 1
ATOM 675 C C . ALA A 1 91 ? 17.229 -6.936 -8.916 1.00 79.81 91 ALA A C 1
ATOM 677 O O . ALA A 1 91 ? 17.793 -6.239 -8.074 1.00 79.81 91 ALA A O 1
ATOM 678 N N . GLY A 1 92 ? 15.908 -6.933 -9.086 1.00 86.62 92 GLY A N 1
ATOM 679 C CA . GLY A 1 92 ? 15.001 -6.260 -8.163 1.00 86.62 92 GLY A CA 1
ATOM 680 C C . GLY A 1 92 ? 14.960 -6.914 -6.780 1.00 86.62 92 GLY A C 1
ATOM 681 O O . GLY A 1 92 ? 15.660 -7.894 -6.504 1.00 86.62 92 GLY A O 1
ATOM 682 N N . SER A 1 93 ? 14.086 -6.415 -5.907 1.00 88.88 93 SER A N 1
ATOM 683 C CA . SER A 1 93 ? 13.897 -6.981 -4.565 1.00 88.88 93 SER A CA 1
ATOM 684 C C . SER A 1 93 ? 12.428 -7.203 -4.218 1.00 88.88 93 SER A C 1
ATOM 686 O O . SER A 1 93 ? 11.535 -6.540 -4.749 1.00 88.88 93 SER A O 1
ATOM 688 N N . LYS A 1 94 ? 12.165 -8.146 -3.310 1.00 91.88 94 LYS A N 1
ATOM 689 C CA . LYS A 1 94 ? 10.829 -8.337 -2.735 1.00 91.88 94 LYS A CA 1
ATOM 690 C C . LYS A 1 94 ? 10.435 -7.127 -1.907 1.00 91.88 94 LYS A C 1
ATOM 692 O O . LYS A 1 94 ? 11.282 -6.540 -1.231 1.00 91.88 94 LYS A O 1
ATOM 697 N N . GLY A 1 95 ? 9.156 -6.790 -1.952 1.00 92.38 95 GLY A N 1
ATOM 698 C CA . GLY A 1 95 ? 8.551 -5.744 -1.151 1.00 92.38 95 GLY A CA 1
ATOM 699 C C . GLY A 1 95 ? 8.227 -6.197 0.270 1.00 92.38 95 GLY A C 1
ATOM 700 O O . GLY A 1 95 ? 7.994 -7.379 0.533 1.00 92.38 95 GLY A O 1
ATOM 701 N N . ILE A 1 96 ? 8.208 -5.231 1.178 1.00 96.00 96 ILE A N 1
ATOM 702 C CA . ILE A 1 96 ? 7.758 -5.345 2.557 1.00 96.00 96 ILE A CA 1
ATOM 703 C C . ILE A 1 96 ? 6.579 -4.383 2.712 1.00 96.00 96 ILE A C 1
ATOM 705 O O . ILE A 1 96 ? 6.740 -3.171 2.563 1.00 96.00 96 ILE A O 1
ATOM 709 N N . LEU A 1 97 ? 5.409 -4.939 3.018 1.00 96.94 97 LEU A N 1
ATOM 710 C CA . LEU A 1 97 ? 4.229 -4.214 3.462 1.00 96.94 97 LEU A CA 1
ATOM 711 C C . LEU A 1 97 ? 4.373 -3.872 4.947 1.00 96.94 97 LEU A C 1
ATOM 713 O O . LEU A 1 97 ? 4.362 -4.754 5.810 1.00 96.94 97 LEU A O 1
ATOM 717 N N . ILE A 1 98 ? 4.494 -2.587 5.242 1.00 97.69 98 ILE A N 1
ATOM 718 C CA . ILE A 1 98 ? 4.695 -2.045 6.579 1.00 97.69 98 ILE A CA 1
ATOM 719 C C . ILE A 1 98 ? 3.444 -1.270 6.989 1.00 97.69 98 ILE A C 1
ATOM 721 O O . ILE A 1 98 ? 2.997 -0.373 6.278 1.00 97.69 98 ILE A O 1
ATOM 725 N N . LEU A 1 99 ? 2.893 -1.604 8.156 1.00 97.94 99 LEU A N 1
ATOM 726 C CA . LEU A 1 99 ? 1.837 -0.837 8.810 1.00 97.94 99 LEU A CA 1
ATOM 727 C C . LEU A 1 99 ? 2.432 -0.061 9.986 1.00 97.94 99 LEU A C 1
ATOM 729 O O . LEU A 1 99 ? 2.744 -0.649 11.025 1.00 97.94 99 LEU A O 1
ATOM 733 N N . SER A 1 100 ? 2.573 1.252 9.829 1.00 96.75 100 SER A N 1
ATOM 734 C CA . SER A 1 100 ? 3.177 2.136 10.829 1.00 96.75 100 SER A CA 1
ATOM 735 C C . SER A 1 100 ? 2.112 2.950 11.559 1.00 96.75 100 SER A C 1
ATOM 737 O O . SER A 1 100 ? 1.345 3.668 10.927 1.00 96.75 100 SER A O 1
ATOM 739 N N . ALA A 1 101 ? 2.072 2.876 12.888 1.00 94.44 101 ALA A N 1
ATOM 740 C CA . ALA A 1 101 ? 1.223 3.730 13.714 1.00 94.44 101 ALA A CA 1
ATOM 741 C C . ALA A 1 101 ? 1.896 5.089 13.941 1.00 94.44 101 ALA A C 1
ATOM 743 O O . ALA A 1 101 ? 3.000 5.152 14.485 1.00 94.44 101 ALA A O 1
ATOM 744 N N . LEU A 1 102 ? 1.233 6.172 13.532 1.00 93.69 102 LEU A N 1
ATOM 745 C CA . LEU A 1 102 ? 1.825 7.507 13.475 1.00 93.69 102 LEU A CA 1
ATOM 746 C C . LEU A 1 102 ? 1.054 8.522 14.327 1.00 93.69 102 LEU A C 1
ATOM 748 O O . LEU A 1 102 ? -0.176 8.471 14.389 1.00 93.69 102 LEU A O 1
ATOM 752 N N . PRO A 1 103 ? 1.751 9.495 14.944 1.00 92.31 103 PRO A N 1
ATOM 753 C CA . PRO A 1 103 ? 1.125 10.523 15.774 1.00 92.31 103 PRO A CA 1
ATOM 754 C C . PRO A 1 103 ? 0.524 11.685 14.964 1.00 92.31 103 PRO A C 1
ATOM 756 O O . PRO A 1 103 ? 0.011 12.642 15.538 1.00 92.31 103 PRO A O 1
ATOM 759 N N . TYR A 1 104 ? 0.565 11.621 13.633 1.00 91.56 104 TYR A N 1
ATOM 760 C CA . TYR A 1 104 ? 0.032 12.631 12.718 1.00 91.56 104 TYR A CA 1
ATOM 761 C C . TYR A 1 104 ? -0.841 11.984 11.638 1.00 91.56 104 TYR A C 1
ATOM 763 O O . TYR A 1 104 ? -0.703 10.797 11.355 1.00 91.56 104 TYR A O 1
ATOM 771 N N . THR A 1 105 ? -1.743 12.759 11.033 1.00 90.94 105 THR A N 1
ATOM 772 C CA . THR A 1 105 ? -2.608 12.289 9.937 1.00 90.94 105 THR A CA 1
ATOM 773 C C . THR A 1 105 ? -1.871 12.242 8.599 1.00 90.94 105 THR A C 1
ATOM 775 O O . THR A 1 105 ? -1.998 11.273 7.863 1.00 90.94 105 THR A O 1
ATOM 778 N N . LEU A 1 106 ? -1.075 13.274 8.308 1.00 85.31 106 LEU A N 1
ATOM 779 C CA . LEU A 1 106 ? -0.179 13.367 7.155 1.00 85.31 106 LEU A CA 1
ATOM 780 C C . LEU A 1 106 ? 1.152 13.976 7.620 1.00 85.31 106 LEU A C 1
ATOM 782 O O . LEU A 1 106 ? 1.134 14.866 8.477 1.00 85.31 106 LEU A O 1
ATOM 786 N N . PRO A 1 107 ? 2.306 13.521 7.108 1.00 86.69 107 PRO A N 1
ATOM 787 C CA . PRO A 1 107 ? 3.587 14.105 7.477 1.00 86.69 107 PRO A CA 1
ATOM 788 C C . PRO A 1 107 ? 3.814 15.452 6.774 1.00 86.69 107 PRO A C 1
ATOM 790 O O . PRO A 1 107 ? 3.264 15.683 5.698 1.00 86.69 107 PRO A O 1
ATOM 793 N N . PRO A 1 108 ? 4.727 16.300 7.286 1.00 78.69 108 PRO A N 1
ATOM 794 C CA . PRO A 1 108 ? 5.089 17.568 6.642 1.00 78.69 108 PRO A CA 1
ATOM 795 C C . PRO A 1 108 ? 5.603 17.438 5.200 1.00 78.69 108 PRO A C 1
ATOM 797 O O . PRO A 1 108 ? 5.526 18.389 4.437 1.00 78.69 108 PRO A O 1
ATOM 800 N N . ARG A 1 109 ? 6.130 16.263 4.828 1.00 74.88 109 ARG A N 1
ATOM 801 C CA . ARG A 1 109 ? 6.689 15.969 3.494 1.00 74.88 109 ARG A CA 1
ATOM 802 C C . ARG A 1 109 ? 5.659 15.394 2.516 1.00 74.88 109 ARG A C 1
ATOM 804 O O . ARG A 1 109 ? 6.037 14.878 1.465 1.00 74.88 109 ARG A O 1
ATOM 811 N N . ALA A 1 110 ? 4.380 15.373 2.888 1.00 75.94 110 ALA A N 1
ATOM 812 C CA . ALA A 1 110 ? 3.301 15.071 1.957 1.00 75.94 110 ALA A CA 1
ATOM 813 C C . ALA A 1 110 ? 3.134 16.266 1.008 1.00 75.94 110 ALA A C 1
ATOM 815 O O . ALA A 1 110 ? 2.878 17.381 1.456 1.00 75.94 110 ALA A O 1
ATOM 816 N N . THR A 1 111 ? 3.288 16.043 -0.295 1.00 72.12 111 THR A N 1
ATOM 817 C CA . THR A 1 111 ? 3.161 17.104 -1.309 1.00 72.12 111 THR A CA 1
ATOM 818 C C . THR A 1 111 ? 1.750 17.185 -1.866 1.00 72.12 111 THR A C 1
ATOM 820 O O . THR A 1 111 ? 1.244 18.279 -2.107 1.00 72.12 111 THR A O 1
ATOM 823 N N . LYS A 1 112 ? 1.089 16.037 -2.043 1.00 72.69 112 LYS A N 1
ATOM 824 C CA . LYS A 1 112 ? -0.303 15.959 -2.497 1.00 72.69 112 LYS A CA 1
ATOM 825 C C . LYS A 1 112 ? -0.973 14.748 -1.866 1.00 72.69 112 LYS A C 1
ATOM 827 O O . LYS A 1 112 ? -0.348 13.703 -1.710 1.00 72.69 112 LYS A O 1
ATOM 832 N N . SER A 1 113 ? -2.226 14.896 -1.455 1.00 72.69 113 SER A N 1
ATOM 833 C CA . SER A 1 113 ? -3.024 13.804 -0.895 1.00 72.69 113 SER A CA 1
ATOM 834 C C . SER A 1 113 ? -4.446 13.890 -1.416 1.00 72.69 113 SER A C 1
ATOM 836 O O . SER A 1 113 ? -4.986 14.992 -1.516 1.00 72.69 113 SER A O 1
ATOM 838 N N . PHE A 1 114 ? -5.051 12.749 -1.727 1.00 75.81 114 PHE A N 1
ATOM 839 C CA . PHE A 1 114 ? -6.468 12.673 -2.069 1.00 75.81 114 PHE A CA 1
ATOM 840 C C . PHE A 1 114 ? -7.177 11.651 -1.193 1.00 75.81 114 PHE A C 1
ATOM 842 O O . PHE A 1 114 ? -6.573 10.698 -0.699 1.00 75.81 114 PHE A O 1
ATOM 849 N N . ARG A 1 115 ? -8.464 11.894 -0.978 1.00 83.31 115 ARG A N 1
ATOM 850 C CA . ARG A 1 115 ? -9.303 11.109 -0.086 1.00 83.31 115 ARG A CA 1
ATOM 851 C C . ARG A 1 115 ? -10.131 10.111 -0.886 1.00 83.31 115 ARG A C 1
ATOM 853 O O . ARG A 1 115 ? -10.734 10.492 -1.882 1.00 83.31 115 ARG A O 1
ATOM 860 N N . ILE A 1 116 ? -10.190 8.874 -0.403 1.00 79.88 116 ILE A N 1
ATOM 861 C CA . ILE A 1 116 ? -11.125 7.844 -0.868 1.00 79.88 116 ILE A CA 1
ATOM 862 C C . ILE A 1 116 ? -11.988 7.440 0.317 1.00 79.88 116 ILE A C 1
ATOM 864 O O . ILE A 1 116 ? -11.464 6.931 1.308 1.00 79.88 116 ILE A O 1
ATOM 868 N N . ASP A 1 117 ? -13.294 7.658 0.226 1.00 83.25 117 ASP A N 1
ATOM 869 C CA . ASP A 1 117 ? -14.224 7.230 1.266 1.00 83.25 117 ASP A CA 1
ATOM 870 C C . ASP A 1 117 ? -14.497 5.728 1.176 1.00 83.25 117 ASP A C 1
ATOM 872 O O . ASP A 1 117 ? -14.759 5.178 0.104 1.00 83.25 117 ASP A O 1
ATOM 876 N N . ILE A 1 118 ? -14.428 5.064 2.328 1.00 86.44 118 ILE A N 1
ATOM 877 C CA . ILE A 1 118 ? -14.627 3.624 2.469 1.00 86.44 118 ILE A CA 1
ATOM 878 C C . ILE A 1 118 ? -15.956 3.387 3.174 1.00 86.44 118 ILE A C 1
ATOM 880 O O . ILE A 1 118 ? -16.295 4.059 4.153 1.00 86.44 118 ILE A O 1
ATOM 884 N N . ARG A 1 119 ? -16.723 2.418 2.675 1.00 88.69 119 ARG A N 1
ATOM 885 C CA . ARG A 1 119 ? -18.003 2.036 3.269 1.00 88.69 119 ARG A CA 1
ATOM 886 C C . ARG A 1 119 ? -17.809 1.667 4.748 1.00 88.69 119 ARG A C 1
ATOM 888 O O . ARG A 1 119 ? -16.844 0.982 5.089 1.00 88.69 119 ARG A O 1
ATOM 895 N N . PRO A 1 120 ? -18.722 2.078 5.642 1.00 91.44 120 PRO A N 1
ATOM 896 C CA . PRO A 1 120 ? -18.619 1.731 7.052 1.00 91.44 120 PRO A CA 1
ATOM 897 C C . PRO A 1 120 ? -18.629 0.215 7.284 1.00 91.44 120 PRO A C 1
ATOM 899 O O . PRO A 1 120 ? -19.306 -0.527 6.578 1.00 91.44 120 PRO A O 1
ATOM 902 N N . GLY A 1 121 ? -17.944 -0.227 8.339 1.00 93.38 121 GLY A N 1
ATOM 903 C CA . GLY A 1 121 ? -17.949 -1.623 8.793 1.00 93.38 121 GLY A CA 1
ATOM 904 C C . GLY A 1 121 ? -16.621 -2.354 8.610 1.00 93.38 121 GLY A C 1
ATOM 905 O O . GLY A 1 121 ? -16.417 -3.369 9.272 1.00 93.38 121 GLY A O 1
ATOM 906 N N . TYR A 1 122 ? -15.705 -1.815 7.804 1.00 96.00 122 TYR A N 1
ATOM 907 C CA . TYR A 1 122 ? -14.366 -2.377 7.628 1.00 96.00 122 TYR A CA 1
ATOM 908 C C . TYR A 1 122 ? -13.385 -1.913 8.706 1.00 96.00 122 TYR A C 1
ATOM 910 O O . TYR A 1 122 ? -13.442 -0.784 9.207 1.00 96.00 122 TYR A O 1
ATOM 918 N N . LYS A 1 123 ? -12.446 -2.795 9.032 1.00 97.00 123 LYS A N 1
ATOM 919 C CA . LYS A 1 123 ? -11.298 -2.553 9.905 1.00 97.00 123 LYS A CA 1
ATOM 920 C C . LYS A 1 123 ? -9.996 -2.753 9.142 1.00 97.00 123 LYS A C 1
ATOM 922 O O . LYS A 1 123 ? -9.955 -3.351 8.069 1.00 97.00 123 LYS A O 1
ATOM 927 N N . ILE A 1 124 ? -8.897 -2.313 9.746 1.00 96.62 124 ILE A N 1
ATOM 928 C CA . ILE A 1 124 ? -7.553 -2.558 9.205 1.00 96.62 124 ILE A CA 1
ATOM 929 C C . ILE A 1 124 ? -7.247 -4.059 9.105 1.00 96.62 124 ILE A C 1
ATOM 931 O O . ILE A 1 124 ? -6.548 -4.464 8.181 1.00 96.62 124 ILE A O 1
ATOM 935 N N . ALA A 1 125 ? -7.798 -4.895 9.991 1.00 97.81 125 ALA A N 1
ATOM 936 C CA . ALA A 1 125 ? -7.722 -6.350 9.848 1.00 97.81 125 ALA A CA 1
ATOM 937 C C . ALA A 1 125 ? -8.280 -6.838 8.503 1.00 97.81 125 ALA A C 1
ATOM 939 O O . ALA A 1 125 ? -7.576 -7.540 7.784 1.00 97.81 125 ALA A O 1
ATOM 940 N N . ASP A 1 126 ? -9.481 -6.388 8.129 1.00 97.88 126 ASP A N 1
ATOM 941 C CA . ASP A 1 126 ? -10.121 -6.784 6.871 1.00 97.88 126 ASP A CA 1
ATOM 942 C C . ASP A 1 126 ? -9.285 -6.332 5.665 1.00 97.88 126 ASP A C 1
ATOM 944 O O . ASP A 1 126 ? -9.147 -7.059 4.683 1.00 97.88 126 ASP A O 1
ATOM 948 N N . LEU A 1 127 ? -8.695 -5.131 5.742 1.00 96.44 127 LEU A N 1
ATOM 949 C CA . LEU A 1 127 ? -7.797 -4.608 4.709 1.00 96.44 127 LEU A CA 1
ATOM 950 C C . LEU A 1 127 ? -6.562 -5.495 4.553 1.00 96.44 127 LEU A C 1
ATOM 952 O O . LEU A 1 127 ? -6.181 -5.836 3.435 1.00 96.44 127 LEU A O 1
ATOM 956 N N . VAL A 1 128 ? -5.926 -5.871 5.663 1.00 97.25 128 VAL A N 1
ATOM 957 C CA . VAL A 1 128 ? -4.739 -6.733 5.632 1.00 97.25 128 VAL A CA 1
ATOM 958 C C . VAL A 1 128 ? -5.100 -8.100 5.058 1.00 97.25 128 VAL A C 1
ATOM 960 O O . VAL A 1 128 ? -4.380 -8.592 4.189 1.00 97.25 128 VAL A O 1
ATOM 963 N N . ASP A 1 129 ? -6.227 -8.678 5.467 1.00 97.69 129 ASP A N 1
ATOM 964 C CA . ASP A 1 129 ? -6.702 -9.964 4.957 1.00 97.69 129 ASP A CA 1
ATOM 965 C C . ASP A 1 129 ? -7.003 -9.904 3.451 1.00 97.69 129 ASP A C 1
ATOM 967 O O . ASP A 1 129 ? -6.631 -10.817 2.705 1.00 97.69 129 ASP A O 1
ATOM 971 N N . LEU A 1 130 ? -7.585 -8.803 2.964 1.00 95.31 130 LEU A N 1
ATOM 972 C CA . LEU A 1 130 ? -7.803 -8.570 1.535 1.00 95.31 130 LEU A CA 1
ATOM 973 C C . LEU A 1 130 ? -6.474 -8.492 0.762 1.00 95.31 130 LEU A C 1
ATOM 975 O O . LEU A 1 130 ? -6.279 -9.199 -0.224 1.00 95.31 130 LEU A O 1
ATOM 979 N N . LEU A 1 131 ? -5.515 -7.688 1.229 1.00 93.94 131 LEU A N 1
ATOM 980 C CA . LEU A 1 131 ? -4.202 -7.566 0.579 1.00 93.94 131 LEU A CA 1
ATOM 981 C C . LEU A 1 131 ? -3.403 -8.878 0.611 1.00 93.94 131 LEU A C 1
ATOM 983 O O . LEU A 1 131 ? -2.592 -9.150 -0.284 1.00 93.94 131 LEU A O 1
ATOM 987 N N . VAL A 1 132 ? -3.600 -9.694 1.646 1.00 93.31 132 VAL A N 1
ATOM 988 C CA . VAL A 1 132 ? -2.959 -11.004 1.757 1.00 93.31 132 VAL A CA 1
ATOM 989 C C . VAL A 1 132 ? -3.602 -12.013 0.810 1.00 93.31 132 VAL A C 1
ATOM 991 O O . VAL A 1 132 ? -2.882 -12.648 0.033 1.00 93.31 132 VAL A O 1
ATOM 994 N N . SER A 1 133 ? -4.928 -12.129 0.831 1.00 90.25 133 SER A N 1
ATOM 995 C CA . SER A 1 133 ? -5.676 -13.070 -0.015 1.00 90.25 133 SER A CA 1
ATOM 996 C C . SER A 1 133 ? -5.496 -12.792 -1.510 1.00 90.25 133 SER A C 1
ATOM 998 O O . SER A 1 133 ? -5.309 -13.732 -2.278 1.00 90.25 133 SER A O 1
ATOM 1000 N N . GLU A 1 134 ? -5.411 -11.520 -1.902 1.00 92.56 134 GLU A N 1
ATOM 1001 C CA . GLU A 1 134 ? -5.176 -11.086 -3.289 1.00 92.56 134 GLU A CA 1
ATOM 1002 C C . GLU A 1 134 ? -3.679 -10.983 -3.643 1.00 92.56 134 GLU A C 1
ATOM 1004 O O . GLU A 1 134 ? -3.292 -10.466 -4.690 1.00 92.56 134 GLU A O 1
ATOM 1009 N N . GLY A 1 135 ? -2.787 -11.435 -2.754 1.00 90.50 135 GLY A N 1
ATOM 1010 C CA . GLY A 1 135 ? -1.350 -11.507 -3.030 1.00 90.50 135 GLY A CA 1
ATOM 1011 C C . GLY A 1 135 ? -0.626 -10.158 -3.130 1.00 90.50 135 GLY A C 1
ATOM 1012 O O . GLY A 1 135 ? 0.564 -10.143 -3.441 1.00 90.50 135 GLY A O 1
ATOM 1013 N N . ARG A 1 136 ? -1.273 -9.031 -2.807 1.00 90.38 136 ARG A N 1
ATOM 1014 C CA . ARG A 1 136 ? -0.693 -7.674 -2.890 1.00 90.38 136 ARG A CA 1
ATOM 1015 C C . ARG A 1 136 ? 0.511 -7.463 -1.962 1.00 90.38 136 ARG A C 1
ATOM 1017 O O . ARG A 1 136 ? 1.370 -6.637 -2.252 1.00 90.38 136 ARG A O 1
ATOM 1024 N N . HIS A 1 137 ? 0.619 -8.240 -0.885 1.00 91.56 137 HIS A N 1
ATOM 1025 C CA . HIS A 1 137 ? 1.799 -8.299 -0.006 1.00 91.56 137 HIS A CA 1
ATOM 1026 C C . HIS A 1 137 ? 3.041 -8.958 -0.647 1.00 91.56 137 HIS A C 1
ATOM 1028 O O . HIS A 1 137 ? 4.133 -8.848 -0.101 1.00 91.56 137 HIS A O 1
ATOM 1034 N N . LYS A 1 138 ? 2.906 -9.649 -1.788 1.00 90.62 138 LYS A N 1
ATOM 1035 C CA . LYS A 1 138 ? 4.008 -10.338 -2.494 1.00 90.62 138 LYS A CA 1
ATOM 1036 C C . LYS A 1 138 ? 4.638 -9.482 -3.599 1.00 90.62 138 LYS A C 1
ATOM 1038 O O . LYS A 1 138 ? 5.241 -10.022 -4.520 1.00 90.62 138 LYS A O 1
ATOM 1043 N N . TYR A 1 139 ? 4.457 -8.165 -3.536 1.00 90.25 139 TYR A N 1
ATOM 1044 C CA . TYR A 1 139 ? 4.932 -7.242 -4.560 1.00 90.25 139 TYR A CA 1
ATOM 1045 C C . TYR A 1 139 ? 6.460 -7.293 -4.718 1.00 90.25 139 TYR A C 1
ATOM 1047 O O . TYR A 1 139 ? 7.184 -7.523 -3.750 1.00 90.25 139 TYR A O 1
ATOM 1055 N N . GLU A 1 140 ? 6.962 -7.059 -5.931 1.00 90.12 140 GLU A N 1
ATOM 1056 C CA . GLU A 1 140 ? 8.396 -7.018 -6.234 1.00 90.12 140 GLU A CA 1
ATOM 1057 C C . GLU A 1 140 ? 8.755 -5.702 -6.931 1.00 90.12 140 GLU A C 1
ATOM 1059 O O . GLU A 1 140 ? 8.098 -5.267 -7.882 1.00 90.12 140 GLU A O 1
ATOM 1064 N N . PHE A 1 141 ? 9.825 -5.074 -6.461 1.00 85.12 141 PHE A N 1
ATOM 1065 C CA . PHE A 1 141 ? 10.376 -3.830 -6.990 1.00 85.12 141 PHE A CA 1
ATOM 1066 C C . PHE A 1 141 ? 11.393 -4.106 -8.097 1.00 85.12 141 PHE A C 1
ATOM 1068 O O . PHE A 1 141 ? 11.940 -5.208 -8.177 1.00 85.12 141 PHE A O 1
ATOM 1075 N N . ASN A 1 142 ? 11.650 -3.113 -8.952 1.00 80.44 142 ASN A N 1
ATOM 1076 C CA . ASN A 1 142 ? 12.792 -3.161 -9.871 1.00 80.44 142 ASN A CA 1
ATOM 1077 C C . ASN A 1 142 ? 14.125 -2.962 -9.108 1.00 80.44 142 ASN A C 1
ATOM 1079 O O . ASN A 1 142 ? 14.139 -2.854 -7.877 1.00 80.44 142 ASN A O 1
ATOM 1083 N N . ALA A 1 143 ? 15.248 -2.972 -9.830 1.00 81.94 143 ALA A N 1
ATOM 1084 C CA . ALA A 1 143 ? 16.584 -2.815 -9.244 1.00 81.94 143 ALA A CA 1
ATOM 1085 C C . ALA A 1 143 ? 16.762 -1.448 -8.555 1.00 81.94 143 ALA A C 1
ATOM 1087 O O . ALA A 1 143 ? 17.485 -1.326 -7.568 1.00 81.94 143 ALA A O 1
ATOM 1088 N N . GLU A 1 144 ? 16.049 -0.435 -9.038 1.00 78.56 144 GLU A N 1
ATOM 1089 C CA . GLU A 1 144 ? 16.062 0.937 -8.543 1.00 78.56 144 GLU A CA 1
ATOM 1090 C C . GLU A 1 144 ? 15.157 1.153 -7.315 1.00 78.56 144 GLU A C 1
ATOM 1092 O O . GLU A 1 144 ? 15.179 2.231 -6.722 1.00 78.56 144 GLU A O 1
ATOM 1097 N N . GLY A 1 145 ? 14.380 0.144 -6.902 1.00 77.88 145 GLY A N 1
ATOM 1098 C CA . GLY A 1 145 ? 13.431 0.263 -5.789 1.00 77.88 145 GLY A CA 1
ATOM 1099 C C . GLY A 1 145 ? 12.142 1.010 -6.152 1.00 77.88 145 GLY A C 1
ATOM 1100 O O . GLY A 1 145 ? 11.389 1.426 -5.271 1.00 77.88 145 GLY A O 1
ATOM 1101 N N . GLU A 1 146 ? 11.858 1.172 -7.441 1.00 80.12 146 GLU A N 1
ATOM 1102 C CA . GLU A 1 146 ? 10.675 1.850 -7.958 1.00 80.12 146 GLU A CA 1
ATOM 1103 C C . GLU A 1 146 ? 9.508 0.871 -8.127 1.00 80.12 146 GLU A C 1
ATOM 1105 O O . GLU A 1 146 ? 9.667 -0.309 -8.464 1.00 80.12 146 GLU A O 1
ATOM 1110 N N . GLY A 1 147 ? 8.298 1.369 -7.872 1.00 76.81 147 GLY A N 1
ATOM 1111 C CA . GLY A 1 147 ? 7.083 0.565 -7.985 1.00 76.81 147 GLY A CA 1
ATOM 1112 C C . GLY A 1 147 ? 5.997 0.881 -6.964 1.00 76.81 147 GLY A C 1
ATOM 1113 O O . GLY A 1 147 ? 4.882 0.401 -7.141 1.00 76.81 147 GLY A O 1
ATOM 1114 N N . CYS A 1 148 ? 6.280 1.690 -5.938 1.00 80.94 148 CYS A N 1
ATOM 1115 C CA . CYS A 1 148 ? 5.308 2.019 -4.887 1.00 80.94 148 CYS A CA 1
ATOM 1116 C C . CYS A 1 148 ? 4.034 2.672 -5.450 1.00 80.94 148 CYS A C 1
ATOM 1118 O O . CYS A 1 148 ? 2.938 2.314 -5.039 1.00 80.94 148 CYS A O 1
ATOM 1120 N N . ARG A 1 149 ? 4.152 3.539 -6.466 1.00 79.69 149 ARG A N 1
ATOM 1121 C CA . ARG A 1 149 ? 3.002 4.155 -7.152 1.00 79.69 149 ARG A CA 1
ATOM 1122 C C . ARG A 1 149 ? 2.054 3.127 -7.770 1.00 79.69 149 ARG A C 1
ATOM 1124 O O . ARG A 1 149 ? 0.855 3.211 -7.553 1.00 79.69 149 ARG A O 1
ATOM 1131 N N . PHE A 1 150 ? 2.592 2.153 -8.503 1.00 76.75 150 PHE A N 1
ATOM 1132 C CA . PHE A 1 150 ? 1.796 1.089 -9.124 1.00 76.75 150 PHE A CA 1
ATOM 1133 C C . PHE A 1 150 ? 1.165 0.166 -8.090 1.00 76.75 150 PHE A C 1
ATOM 1135 O O . PHE A 1 150 ? 0.054 -0.317 -8.280 1.00 76.75 150 PHE A O 1
ATOM 1142 N N . TRP A 1 151 ? 1.871 -0.077 -6.986 1.00 87.44 151 TRP A N 1
ATOM 1143 C CA . TRP A 1 151 ? 1.307 -0.841 -5.889 1.00 87.44 151 TRP A CA 1
ATOM 1144 C C . TRP A 1 151 ? 0.111 -0.112 -5.264 1.00 87.44 151 TRP A C 1
ATOM 1146 O O . TRP A 1 151 ? -0.944 -0.719 -5.119 1.00 87.44 151 TRP A O 1
ATOM 1156 N N . VAL A 1 152 ? 0.247 1.186 -4.966 1.00 82.69 152 VAL A N 1
ATOM 1157 C CA . VAL A 1 152 ? -0.845 2.024 -4.442 1.00 82.69 152 VAL A CA 1
ATOM 1158 C C . VAL A 1 152 ? -2.033 2.049 -5.405 1.00 82.69 152 VAL A C 1
ATOM 1160 O O . VAL A 1 152 ? -3.158 1.811 -4.980 1.00 82.69 152 VAL A O 1
ATOM 1163 N N . ASP A 1 153 ? -1.780 2.277 -6.693 1.00 78.88 153 ASP A N 1
ATOM 1164 C CA . ASP A 1 153 ? -2.799 2.271 -7.748 1.00 78.88 153 ASP A CA 1
ATOM 1165 C C . ASP A 1 153 ? -3.561 0.934 -7.792 1.00 78.88 153 ASP A C 1
ATOM 1167 O O . ASP A 1 153 ? -4.784 0.907 -7.685 1.00 78.88 153 ASP A O 1
ATOM 1171 N N . GLY A 1 154 ? -2.844 -0.195 -7.799 1.00 79.56 154 GLY A N 1
ATOM 1172 C CA . GLY A 1 154 ? -3.464 -1.522 -7.783 1.00 79.56 154 GLY A CA 1
ATOM 1173 C C . GLY A 1 154 ? -4.205 -1.868 -6.482 1.00 79.56 154 GLY A C 1
ATOM 1174 O O . GLY A 1 154 ? -5.080 -2.733 -6.495 1.00 79.56 154 GLY A O 1
ATOM 1175 N N . VAL A 1 155 ? -3.873 -1.227 -5.355 1.00 84.94 155 VAL A N 1
ATOM 1176 C CA . VAL A 1 155 ? -4.651 -1.341 -4.108 1.00 84.94 155 VAL A CA 1
ATOM 1177 C C . VAL A 1 155 ? -5.955 -0.551 -4.209 1.00 84.94 155 VAL A C 1
ATOM 1179 O O . VAL A 1 155 ? -6.990 -1.052 -3.774 1.00 84.94 155 VAL A O 1
ATOM 1182 N N . VAL A 1 156 ? -5.925 0.645 -4.799 1.00 80.88 156 VAL A N 1
ATOM 1183 C CA . VAL A 1 156 ? -7.129 1.460 -5.020 1.00 80.88 156 VAL A CA 1
ATOM 1184 C C . VAL A 1 156 ? -8.099 0.754 -5.968 1.00 80.88 156 VAL A C 1
ATOM 1186 O O . VAL A 1 156 ? -9.267 0.602 -5.617 1.00 80.88 156 VAL A O 1
ATOM 1189 N N . GLU A 1 157 ? -7.609 0.235 -7.098 1.00 79.81 157 GLU A N 1
ATOM 1190 C CA . GLU A 1 157 ? -8.420 -0.564 -8.033 1.00 79.81 157 GLU A CA 1
ATOM 1191 C C . GLU A 1 157 ? -9.062 -1.763 -7.336 1.00 79.81 157 GLU A C 1
ATOM 1193 O O . GLU A 1 157 ? -10.256 -2.008 -7.477 1.00 79.81 157 GLU A O 1
ATOM 1198 N N . LEU A 1 158 ? -8.294 -2.479 -6.510 1.00 82.81 158 LEU A N 1
ATOM 1199 C CA . LEU A 1 158 ? -8.820 -3.617 -5.765 1.00 82.81 158 LEU A CA 1
ATOM 1200 C C . LEU A 1 158 ? -9.974 -3.210 -4.834 1.00 82.81 158 LEU A C 1
ATOM 1202 O O . LEU A 1 158 ? -10.923 -3.969 -4.655 1.00 82.81 158 LEU A O 1
ATOM 1206 N N . PHE A 1 159 ? -9.912 -2.031 -4.219 1.00 82.31 159 PHE A N 1
ATOM 1207 C CA . PHE A 1 159 ? -10.961 -1.578 -3.304 1.00 82.31 159 PHE A CA 1
ATOM 1208 C C . PHE A 1 159 ? -12.241 -1.229 -4.061 1.00 82.31 159 PHE A C 1
ATOM 1210 O O . PHE A 1 159 ? -13.338 -1.520 -3.578 1.00 82.31 159 PHE A O 1
ATOM 1217 N N . GLU A 1 160 ? -12.106 -0.655 -5.253 1.00 78.38 160 GLU A N 1
ATOM 1218 C CA . GLU A 1 160 ? -13.222 -0.414 -6.164 1.00 78.38 160 GLU A CA 1
ATOM 1219 C C . GLU A 1 160 ? -13.839 -1.738 -6.644 1.00 78.38 160 GLU A C 1
ATOM 1221 O O . GLU A 1 160 ? -15.039 -1.954 -6.473 1.00 78.38 160 GLU A O 1
ATOM 1226 N N . GLU A 1 161 ? -13.021 -2.682 -7.124 1.00 81.19 161 GLU A N 1
ATOM 1227 C CA . GLU A 1 161 ? -13.458 -4.010 -7.584 1.00 81.19 161 GLU A CA 1
ATOM 1228 C C . GLU A 1 161 ? -14.213 -4.798 -6.504 1.00 81.19 161 GLU A C 1
ATOM 1230 O O . GLU A 1 161 ? -15.171 -5.521 -6.795 1.00 81.19 161 GLU A O 1
ATOM 1235 N N . LYS A 1 162 ? -13.792 -4.671 -5.240 1.00 84.56 162 LYS A N 1
ATOM 1236 C CA . LYS A 1 162 ? -14.461 -5.311 -4.097 1.00 84.56 162 LYS A CA 1
ATOM 1237 C C . LYS A 1 162 ? -15.646 -4.504 -3.560 1.00 84.56 162 LYS A C 1
ATOM 1239 O O . LYS A 1 162 ? -16.301 -4.961 -2.622 1.00 84.56 162 LYS A O 1
ATOM 1244 N N . GLY A 1 163 ? -15.933 -3.333 -4.128 1.00 82.50 163 GLY A N 1
ATOM 1245 C CA . GLY A 1 163 ? -17.047 -2.472 -3.733 1.00 82.50 163 GLY A CA 1
ATOM 1246 C C . GLY A 1 163 ? -16.885 -1.858 -2.343 1.00 82.50 163 GLY A C 1
ATOM 1247 O O . GLY A 1 163 ? -17.883 -1.638 -1.656 1.00 82.50 163 GLY A O 1
ATOM 1248 N N . TRP A 1 164 ? -15.647 -1.630 -1.897 1.00 87.94 164 TRP A N 1
ATOM 1249 C CA . TRP A 1 164 ? -15.347 -0.993 -0.609 1.00 87.94 164 TRP A CA 1
ATOM 1250 C C . TRP A 1 164 ? -15.495 0.522 -0.671 1.00 87.94 164 TRP A C 1
ATOM 1252 O O . TRP A 1 164 ? -15.784 1.148 0.347 1.00 87.94 164 TRP A O 1
ATOM 1262 N N . VAL A 1 165 ? -15.295 1.104 -1.850 1.00 83.50 165 VAL A N 1
ATOM 1263 C CA . VAL A 1 165 ? -15.399 2.544 -2.072 1.00 83.50 165 VAL A CA 1
ATOM 1264 C C . VAL A 1 165 ? -16.873 2.966 -2.035 1.00 83.50 165 VAL A C 1
ATOM 1266 O O . VAL A 1 165 ? -17.775 2.239 -2.474 1.00 83.50 165 VAL A O 1
ATOM 1269 N N . VAL A 1 166 ? -17.141 4.118 -1.424 1.00 77.88 166 VAL A N 1
ATOM 1270 C CA . VAL A 1 166 ? -18.437 4.790 -1.558 1.00 77.88 166 VAL A CA 1
ATOM 1271 C C . VAL A 1 166 ? -18.423 5.497 -2.905 1.00 77.88 166 VAL A C 1
ATOM 1273 O O . VAL A 1 166 ? -17.546 6.329 -3.127 1.00 77.88 166 VAL A O 1
ATOM 1276 N N . ASP A 1 167 ? -19.374 5.180 -3.785 1.00 59.44 167 ASP A N 1
ATOM 1277 C CA . ASP A 1 167 ? -19.589 5.974 -4.992 1.00 59.44 167 ASP A CA 1
ATOM 1278 C C . ASP A 1 167 ? -19.862 7.415 -4.534 1.00 59.44 167 ASP A C 1
ATOM 1280 O O . ASP A 1 167 ? -20.906 7.712 -3.950 1.00 59.44 167 ASP A O 1
ATOM 1284 N N . GLY A 1 168 ? -18.902 8.318 -4.746 1.00 43.94 168 GLY A N 1
ATOM 1285 C CA . GLY A 1 168 ? -19.271 9.709 -4.974 1.00 43.94 168 GLY A CA 1
ATOM 1286 C C . GLY A 1 168 ? -20.122 9.744 -6.241 1.00 43.94 168 GLY A C 1
ATOM 1287 O O . GLY A 1 168 ? -20.013 8.829 -7.052 1.00 43.94 168 GLY A O 1
ATOM 1288 N N . ASP A 1 169 ? -20.969 10.754 -6.420 1.00 30.02 169 ASP A N 1
ATOM 1289 C CA . ASP A 1 169 ? -21.754 10.965 -7.645 1.00 30.02 169 ASP A CA 1
ATOM 1290 C C . ASP A 1 169 ? -20.846 11.126 -8.890 1.00 30.02 169 ASP A C 1
ATOM 1292 O O . ASP A 1 169 ? -20.661 12.215 -9.430 1.00 30.02 169 ASP A O 1
ATOM 1296 N N . ALA A 1 170 ? -20.249 10.030 -9.346 1.00 30.83 170 ALA A N 1
ATOM 1297 C CA . ALA A 1 170 ? -19.473 9.879 -10.557 1.00 30.83 170 ALA A CA 1
ATOM 1298 C C . ALA A 1 170 ? -20.230 8.862 -11.416 1.00 30.83 170 ALA A C 1
ATOM 1300 O O . ALA A 1 170 ? -20.064 7.646 -11.317 1.00 30.83 170 ALA A O 1
ATOM 1301 N N . GLU A 1 171 ? -21.146 9.382 -12.230 1.00 28.06 171 GLU A N 1
ATOM 1302 C CA . GLU A 1 171 ? -21.862 8.623 -13.249 1.00 28.06 171 GLU A CA 1
ATOM 1303 C C . GLU A 1 171 ? -20.865 7.913 -14.183 1.00 28.06 171 GLU A C 1
ATOM 1305 O O . GLU A 1 171 ? -20.139 8.568 -14.932 1.00 28.06 171 GLU A O 1
ATOM 1310 N N . GLY A 1 172 ? -20.834 6.573 -14.186 1.00 28.84 172 GLY A N 1
ATOM 1311 C CA . GLY A 1 172 ? -19.992 5.865 -15.159 1.00 28.84 172 GLY A CA 1
ATOM 1312 C C . GLY A 1 172 ? -19.795 4.352 -15.041 1.00 28.84 172 GLY A C 1
ATOM 1313 O O . GLY A 1 172 ? -18.826 3.846 -15.596 1.00 28.84 172 GLY A O 1
ATOM 1314 N N . GLY A 1 173 ? -20.661 3.590 -14.368 1.00 27.02 173 GLY A N 1
ATOM 1315 C CA . GLY A 1 173 ? -20.488 2.134 -14.250 1.00 27.02 173 GLY A CA 1
ATOM 1316 C C . GLY A 1 173 ? -20.903 1.361 -15.510 1.00 27.02 173 GLY A C 1
ATOM 1317 O O . GLY A 1 173 ? -22.093 1.274 -15.823 1.00 27.02 173 GLY A O 1
ATOM 1318 N N . ARG A 1 174 ? -19.957 0.713 -16.208 1.00 30.45 174 ARG A N 1
ATOM 1319 C CA . ARG A 1 174 ? -20.276 -0.319 -17.212 1.00 30.45 174 ARG A CA 1
ATOM 1320 C C . ARG A 1 174 ? -20.160 -1.708 -16.579 1.00 30.45 174 ARG A C 1
ATOM 1322 O O . ARG A 1 174 ? -19.072 -2.156 -16.240 1.00 30.45 174 ARG A O 1
ATOM 1329 N N . LYS A 1 175 ? -21.301 -2.393 -16.449 1.00 32.59 175 LYS A N 1
ATOM 1330 C CA . LYS A 1 175 ? -21.391 -3.823 -16.115 1.00 32.59 175 LYS A CA 1
ATOM 1331 C C . LYS A 1 175 ? -20.704 -4.656 -17.204 1.00 32.59 175 LYS A C 1
ATOM 1333 O O . LYS A 1 175 ? -21.005 -4.463 -18.380 1.00 32.59 175 LYS A O 1
ATOM 1338 N N . GLY A 1 176 ? -19.828 -5.578 -16.812 1.00 29.66 176 GLY A N 1
ATOM 1339 C CA . GLY A 1 176 ? -19.298 -6.624 -17.687 1.00 29.66 176 GLY A CA 1
ATOM 1340 C C . GLY A 1 176 ? -20.061 -7.928 -17.477 1.00 29.66 176 GLY A C 1
ATOM 1341 O O . GLY A 1 176 ? -20.047 -8.484 -16.379 1.00 29.66 176 GLY A O 1
ATOM 1342 N N . ASP A 1 177 ? -20.744 -8.392 -18.517 1.00 29.22 177 ASP A N 1
ATOM 1343 C CA . ASP A 1 177 ? -21.334 -9.719 -18.627 1.00 29.22 177 ASP A CA 1
ATOM 1344 C C . ASP A 1 177 ? -20.306 -10.712 -19.197 1.00 29.22 177 ASP A C 1
ATOM 1346 O O . ASP A 1 177 ? -19.550 -10.428 -20.122 1.00 29.22 177 ASP A O 1
ATOM 1350 N N . GLY A 1 178 ? -20.235 -11.900 -18.597 1.00 38.81 178 GLY A N 1
ATOM 1351 C CA . GLY A 1 178 ? -19.348 -12.963 -19.051 1.00 38.81 178 GLY A CA 1
ATOM 1352 C C . GLY A 1 178 ? -19.942 -13.748 -20.219 1.00 38.81 178 GLY A C 1
ATOM 1353 O O . GLY A 1 178 ? -21.071 -14.219 -20.125 1.00 38.81 178 GLY A O 1
ATOM 1354 N N . SER A 1 179 ? -19.166 -13.954 -21.287 1.00 32.06 179 SER A N 1
ATOM 1355 C CA . SER A 1 179 ? -19.111 -15.204 -22.073 1.00 32.06 179 SER A CA 1
ATOM 1356 C C . SER A 1 179 ? -18.158 -15.075 -23.276 1.00 32.06 179 SER A C 1
ATOM 1358 O O . SER A 1 179 ? -18.158 -14.061 -23.965 1.00 32.06 179 SER A O 1
ATOM 1360 N N . GLY A 1 180 ? -17.364 -16.119 -23.559 1.00 26.05 180 GLY A N 1
ATOM 1361 C CA . GLY A 1 180 ? -16.686 -16.290 -24.857 1.00 26.05 180 GLY A CA 1
ATOM 1362 C C . GLY A 1 180 ? -15.303 -16.950 -24.797 1.00 26.05 180 GLY A C 1
ATOM 1363 O O . GLY A 1 180 ? -14.330 -16.334 -24.376 1.00 26.05 180 GLY A O 1
ATOM 1364 N N . GLN A 1 181 ? -15.206 -18.204 -25.250 1.00 28.44 181 GLN A N 1
ATOM 1365 C CA . GLN A 1 181 ? -13.964 -18.983 -25.344 1.00 28.44 181 GLN A CA 1
ATOM 1366 C C . GLN A 1 181 ? -13.044 -18.565 -26.513 1.00 28.44 181 GLN A C 1
ATOM 1368 O O . GLN A 1 181 ? -13.472 -18.441 -27.654 1.00 28.44 181 GLN A O 1
ATOM 1373 N N . VAL A 1 182 ? -11.763 -18.423 -26.152 1.00 32.25 182 VAL A N 1
ATOM 1374 C CA . VAL A 1 182 ? -10.472 -18.747 -26.802 1.00 32.25 182 VAL A CA 1
ATOM 1375 C C . VAL A 1 182 ? -10.349 -18.737 -28.338 1.00 32.25 182 VAL A C 1
ATOM 1377 O O . VAL A 1 182 ? -10.692 -19.694 -29.025 1.00 32.25 182 VAL A O 1
ATOM 1380 N N . GLY A 1 183 ? -9.621 -17.728 -28.828 1.00 23.53 183 GLY A N 1
ATOM 1381 C CA . GLY A 1 183 ? -8.713 -17.823 -29.974 1.00 23.53 183 GLY A CA 1
ATOM 1382 C C . GLY A 1 183 ? -7.347 -17.268 -29.553 1.00 23.53 183 GLY A C 1
ATOM 1383 O O . GLY A 1 183 ? -7.268 -16.150 -29.046 1.00 23.53 183 GLY A O 1
ATOM 1384 N N . SER A 1 184 ? -6.286 -18.063 -29.673 1.00 28.50 184 SER A N 1
ATOM 1385 C CA . SER A 1 184 ? -4.978 -17.771 -29.072 1.00 28.50 184 SER A CA 1
ATOM 1386 C C . SER A 1 184 ? -4.196 -16.709 -29.855 1.00 28.50 184 SER A C 1
ATOM 1388 O O . SER A 1 184 ? -3.505 -17.025 -30.821 1.00 28.50 184 SER A O 1
ATOM 1390 N N . VAL A 1 185 ? -4.258 -15.455 -29.405 1.00 24.69 185 VAL A N 1
ATOM 1391 C CA . VAL A 1 185 ? -3.278 -14.405 -29.724 1.00 24.69 185 VAL A CA 1
ATOM 1392 C C . VAL A 1 185 ? -2.667 -13.942 -28.407 1.00 24.69 185 VAL A C 1
ATOM 1394 O O . VAL A 1 185 ? -3.377 -13.486 -27.515 1.00 24.69 185 VAL A O 1
ATOM 1397 N N . TRP A 1 186 ? -1.348 -14.069 -28.276 1.00 25.75 186 TRP A N 1
ATOM 1398 C CA . TRP A 1 186 ? -0.618 -13.594 -27.105 1.00 25.75 186 TRP A CA 1
ATOM 1399 C C . TRP A 1 186 ? -0.414 -12.083 -27.221 1.00 25.75 186 TRP A C 1
ATOM 1401 O O . TRP A 1 186 ? 0.578 -11.617 -27.777 1.00 25.75 186 TRP A O 1
ATOM 1411 N N . LEU A 1 187 ? -1.367 -11.307 -26.707 1.00 30.84 187 LEU A N 1
ATOM 1412 C CA . LEU A 1 187 ? -1.089 -9.935 -26.299 1.00 30.84 187 LEU A CA 1
ATOM 1413 C C . LEU A 1 187 ? -0.461 -10.013 -24.911 1.00 30.84 187 LEU A C 1
ATOM 1415 O O . LEU A 1 187 ? -1.116 -10.384 -23.941 1.00 30.84 187 LEU A O 1
ATOM 1419 N N . ILE A 1 188 ? 0.833 -9.715 -24.835 1.00 35.03 188 ILE A N 1
ATOM 1420 C CA . ILE A 1 188 ? 1.499 -9.502 -23.554 1.00 35.03 188 ILE A CA 1
ATOM 1421 C C . ILE A 1 188 ? 0.901 -8.217 -22.981 1.00 35.03 188 ILE A C 1
ATOM 1423 O O . ILE A 1 188 ? 1.085 -7.137 -23.541 1.00 35.03 188 ILE A O 1
ATOM 1427 N N . ASP A 1 189 ? 0.130 -8.351 -21.907 1.00 34.94 189 ASP A N 1
ATOM 1428 C CA . ASP A 1 189 ? -0.346 -7.233 -21.105 1.00 34.94 189 ASP A CA 1
ATOM 1429 C C . ASP A 1 189 ? 0.837 -6.676 -20.302 1.00 34.94 189 ASP A C 1
ATOM 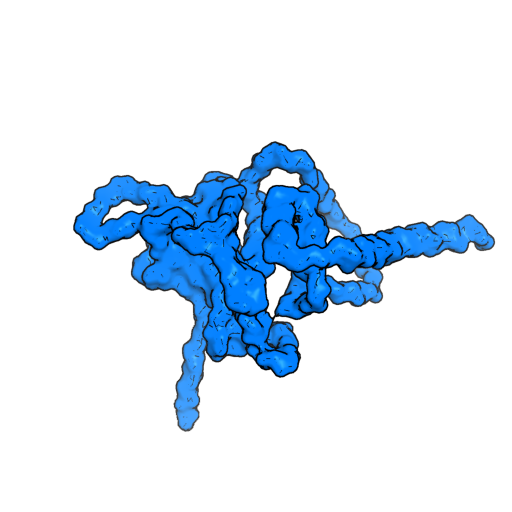1431 O O . ASP A 1 189 ? 1.262 -7.229 -19.288 1.00 34.94 189 ASP A O 1
ATOM 1435 N N . TRP A 1 190 ? 1.429 -5.597 -20.812 1.00 39.06 190 TRP A N 1
ATOM 1436 C CA . TRP A 1 190 ? 2.551 -4.921 -20.162 1.00 39.06 190 TRP A CA 1
ATOM 1437 C C . TRP A 1 190 ? 2.116 -4.092 -18.949 1.00 39.06 190 TRP A C 1
ATOM 1439 O O . TRP A 1 190 ? 2.990 -3.630 -18.225 1.00 39.06 190 TRP A O 1
ATOM 1449 N N . GLY A 1 191 ? 0.810 -3.937 -18.679 1.00 38.28 191 GLY A N 1
ATOM 1450 C CA . GLY A 1 191 ? 0.281 -3.150 -17.555 1.00 38.28 191 GLY A CA 1
ATOM 1451 C C . GLY A 1 191 ? 0.682 -3.651 -16.160 1.00 38.28 191 GLY A C 1
ATOM 1452 O O . GLY A 1 191 ? 0.420 -2.973 -15.168 1.00 38.28 191 GLY A O 1
ATOM 1453 N N . TYR A 1 192 ? 1.358 -4.804 -16.080 1.00 37.91 192 TYR A N 1
ATOM 1454 C CA . TYR A 1 192 ? 1.822 -5.418 -14.834 1.00 37.91 192 TYR A CA 1
ATOM 1455 C C . TYR A 1 192 ? 3.273 -5.943 -14.880 1.00 37.91 192 TYR A C 1
ATOM 1457 O O . TYR A 1 192 ? 3.719 -6.580 -13.926 1.00 37.91 192 TYR A O 1
ATOM 1465 N N . SER A 1 193 ? 4.051 -5.680 -15.941 1.00 39.91 193 SER A N 1
ATOM 1466 C CA . SER A 1 193 ? 5.399 -6.270 -16.101 1.00 39.91 193 SER A CA 1
ATOM 1467 C C . SER A 1 193 ? 6.469 -5.634 -15.203 1.00 39.91 193 SER A C 1
ATOM 1469 O O . SER A 1 193 ? 7.533 -6.213 -14.977 1.00 39.91 193 SER A O 1
ATOM 1471 N N . GLY A 1 194 ? 6.204 -4.437 -14.671 1.00 40.44 194 GLY A N 1
ATOM 1472 C CA . GLY A 1 194 ? 7.098 -3.760 -13.738 1.00 40.44 194 GLY A CA 1
ATOM 1473 C C . GLY A 1 194 ? 8.425 -3.270 -14.326 1.00 40.44 194 GLY A C 1
ATOM 1474 O O . GLY A 1 194 ? 9.288 -2.867 -13.547 1.00 40.44 194 GLY A O 1
ATOM 1475 N N . ILE A 1 195 ? 8.575 -3.301 -15.654 1.00 42.97 195 ILE A N 1
ATOM 1476 C CA . ILE A 1 195 ? 9.601 -2.594 -16.426 1.00 42.97 195 ILE A CA 1
ATOM 1477 C C . ILE A 1 195 ? 8.883 -1.980 -17.626 1.00 42.97 195 ILE A C 1
ATOM 1479 O O . ILE A 1 195 ? 8.386 -2.696 -18.498 1.00 42.97 195 ILE A O 1
ATOM 1483 N N . TYR A 1 196 ? 8.821 -0.655 -17.643 1.00 56.56 196 TYR A N 1
ATOM 1484 C CA . TYR A 1 196 ? 8.150 0.114 -18.677 1.00 56.56 196 TYR A CA 1
ATOM 1485 C C . TYR A 1 196 ? 9.186 0.818 -19.548 1.00 56.56 196 TYR A C 1
ATOM 1487 O O . TYR A 1 196 ? 10.113 1.420 -19.002 1.00 56.56 196 TYR A O 1
ATOM 1495 N N . PRO A 1 197 ? 9.039 0.787 -20.884 1.00 58.75 197 PRO A N 1
ATOM 1496 C CA . PRO A 1 197 ? 9.671 1.793 -21.719 1.00 58.75 197 PRO A CA 1
ATOM 1497 C C . PRO A 1 197 ? 9.259 3.184 -21.229 1.00 58.75 197 PRO A C 1
ATOM 1499 O O . PRO A 1 197 ? 8.149 3.373 -20.724 1.00 58.75 197 PRO A O 1
ATOM 1502 N N . GLU A 1 198 ? 10.160 4.146 -21.375 1.00 69.00 198 GLU A N 1
ATOM 1503 C CA . GLU A 1 198 ? 9.929 5.535 -20.991 1.00 69.00 198 GLU A CA 1
ATOM 1504 C C . GLU A 1 198 ? 8.563 6.039 -21.509 1.00 69.00 198 GLU A C 1
ATOM 1506 O O . GLU A 1 198 ? 8.217 5.861 -22.679 1.00 69.00 198 GLU A O 1
ATOM 1511 N N . GLY A 1 199 ? 7.751 6.593 -20.603 1.00 67.25 199 GLY A N 1
ATOM 1512 C CA . GLY A 1 199 ? 6.424 7.142 -20.889 1.00 67.25 199 GLY A CA 1
ATOM 1513 C C . GLY A 1 199 ? 5.245 6.165 -20.876 1.00 67.25 199 GLY A C 1
ATOM 1514 O O . GLY A 1 199 ? 4.097 6.597 -20.994 1.00 67.25 199 GLY A O 1
ATOM 1515 N N . PHE A 1 200 ? 5.456 4.859 -20.701 1.00 71.31 200 PHE A N 1
ATOM 1516 C CA . PHE A 1 200 ? 4.335 3.910 -20.593 1.00 71.31 200 PHE A CA 1
ATOM 1517 C C . PHE A 1 200 ? 3.567 4.024 -19.268 1.00 71.31 200 PHE A C 1
ATOM 1519 O O . PHE A 1 200 ? 2.385 3.679 -19.220 1.00 71.31 200 PHE A O 1
ATOM 1526 N N . ASP A 1 201 ? 4.196 4.555 -18.22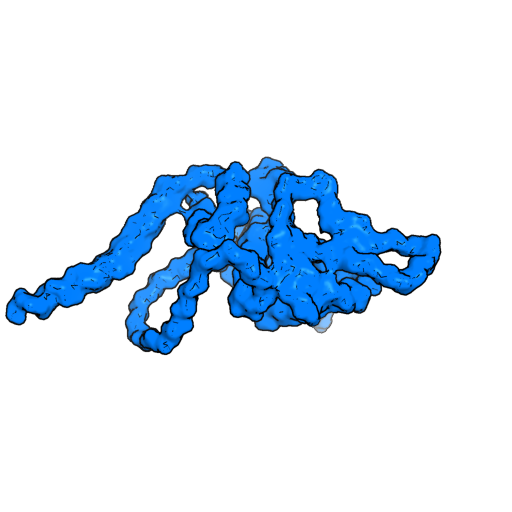0 1.00 67.75 201 ASP A N 1
ATOM 1527 C CA . ASP A 1 201 ? 3.534 4.947 -16.977 1.00 67.75 201 ASP A CA 1
ATOM 1528 C C . ASP A 1 201 ? 2.535 6.089 -17.222 1.00 67.75 201 ASP A C 1
ATOM 1530 O O . ASP A 1 201 ? 1.376 5.976 -16.825 1.00 67.75 201 ASP A O 1
ATOM 1534 N N . TYR A 1 202 ? 2.934 7.120 -17.977 1.00 80.56 202 TYR A N 1
ATOM 1535 C CA . TYR A 1 202 ? 2.047 8.193 -18.435 1.00 80.56 202 TYR A CA 1
ATOM 1536 C C . TYR A 1 202 ? 0.856 7.635 -19.220 1.00 80.56 202 TYR A C 1
ATOM 1538 O O . TYR A 1 202 ? -0.292 7.981 -18.939 1.00 80.56 202 TYR A O 1
ATOM 1546 N N . VAL A 1 203 ? 1.098 6.720 -20.167 1.00 76.31 203 VAL A N 1
ATOM 1547 C CA . VAL A 1 203 ? 0.022 6.086 -20.950 1.00 76.31 203 VAL A CA 1
ATOM 1548 C C . VAL A 1 203 ? -0.920 5.271 -20.065 1.00 76.31 203 VAL A C 1
ATOM 1550 O O . VAL A 1 203 ? -2.139 5.374 -20.221 1.00 76.31 203 VAL A O 1
ATOM 1553 N N . GLY A 1 204 ? -0.376 4.449 -19.166 1.00 71.25 204 GLY A N 1
ATOM 1554 C CA . GLY A 1 204 ? -1.151 3.600 -18.262 1.00 71.25 204 GLY A CA 1
ATOM 1555 C C . GLY A 1 204 ? -2.043 4.419 -17.335 1.00 71.25 204 GLY A C 1
ATOM 1556 O O . GLY A 1 204 ? -3.245 4.170 -17.269 1.00 71.25 204 GLY A O 1
ATOM 1557 N N . ILE A 1 205 ? -1.474 5.450 -16.707 1.00 73.50 205 ILE A N 1
ATOM 1558 C CA . ILE A 1 205 ? -2.189 6.386 -15.831 1.00 73.50 205 ILE A CA 1
ATOM 1559 C C . ILE A 1 205 ? -3.270 7.130 -16.624 1.00 73.50 205 ILE A C 1
ATOM 1561 O O . ILE A 1 205 ? -4.441 7.133 -16.244 1.00 73.50 205 ILE A O 1
ATOM 1565 N N . LYS A 1 206 ? -2.920 7.698 -17.784 1.00 80.31 206 LYS A N 1
ATOM 1566 C CA . LYS A 1 206 ? -3.852 8.495 -18.590 1.00 80.31 206 LYS A CA 1
ATOM 1567 C C . LYS A 1 206 ? -5.038 7.689 -19.127 1.00 80.31 206 LYS A C 1
ATOM 1569 O O . LYS A 1 206 ? -6.138 8.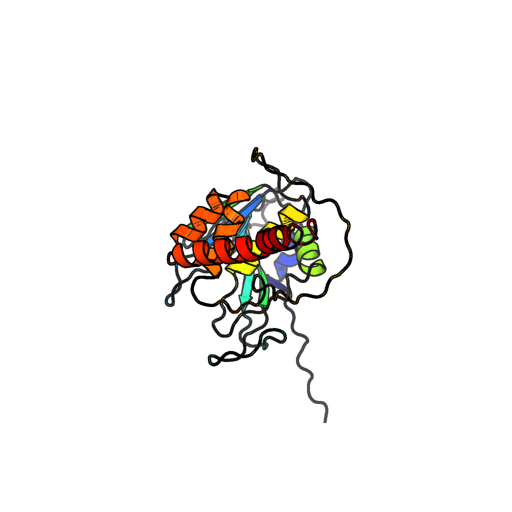230 -19.245 1.00 80.31 206 LYS A O 1
ATOM 1574 N N . LYS A 1 207 ? -4.862 6.397 -19.427 1.00 79.19 207 LYS A N 1
ATOM 1575 C CA . LYS A 1 207 ? -5.970 5.511 -19.838 1.00 79.19 207 LYS A CA 1
ATOM 1576 C C . LYS A 1 207 ? -7.060 5.391 -18.772 1.00 79.19 207 LYS A C 1
ATOM 1578 O O . LYS A 1 207 ? -8.217 5.202 -19.134 1.00 79.19 207 LYS A O 1
ATOM 1583 N N . LYS A 1 208 ? -6.707 5.534 -17.493 1.00 69.94 208 LYS A N 1
ATOM 1584 C CA . LYS A 1 208 ? -7.633 5.413 -16.360 1.00 69.94 208 LYS A CA 1
ATOM 1585 C C . LYS A 1 208 ? -8.364 6.720 -16.036 1.00 69.94 208 LYS A C 1
ATOM 1587 O O . LYS A 1 208 ? -9.172 6.752 -15.116 1.00 69.94 208 LYS A O 1
ATOM 1592 N N . ARG A 1 209 ? -8.137 7.799 -16.804 1.00 73.81 209 ARG A N 1
ATOM 1593 C CA . ARG A 1 209 ? -8.723 9.130 -16.545 1.00 73.81 209 ARG A CA 1
ATOM 1594 C C . ARG A 1 209 ? -10.251 9.125 -16.453 1.00 73.81 209 ARG A C 1
ATOM 1596 O O . ARG A 1 209 ? -10.808 9.967 -15.767 1.00 73.81 209 ARG A O 1
ATOM 1603 N N . SER A 1 210 ? -10.929 8.196 -17.127 1.00 64.94 210 SER A N 1
ATOM 1604 C CA . SER A 1 210 ? -12.388 8.054 -17.043 1.00 64.94 210 SER A CA 1
ATOM 1605 C C . SER A 1 210 ? -12.895 7.575 -15.680 1.00 64.94 210 SER A C 1
ATOM 1607 O O . SER A 1 210 ? -14.065 7.782 -15.395 1.00 64.94 210 SER A O 1
ATOM 1609 N N . PHE A 1 211 ? -12.047 6.934 -14.872 1.00 50.09 211 PHE A N 1
ATOM 1610 C CA . PHE A 1 211 ? -12.415 6.355 -13.574 1.00 50.09 211 PHE A CA 1
ATOM 1611 C C . PHE A 1 211 ? -12.103 7.286 -12.397 1.00 50.09 211 PHE A C 1
ATOM 1613 O O . PHE A 1 211 ? -12.770 7.242 -11.374 1.00 50.09 211 PHE A O 1
ATOM 1620 N N . GLY A 1 212 ? -11.113 8.167 -12.546 1.00 63.91 212 GLY A N 1
ATOM 1621 C CA . GLY A 1 212 ? -10.724 9.116 -11.504 1.00 63.91 212 GLY A CA 1
ATOM 1622 C C . GLY A 1 212 ? -9.986 10.303 -12.105 1.00 63.91 212 GLY A C 1
ATOM 1623 O O . GLY A 1 212 ? -8.755 10.345 -12.017 1.00 63.91 212 GLY A O 1
ATOM 1624 N N . PRO A 1 213 ? -10.692 11.238 -12.766 1.00 74.06 213 PRO A N 1
ATOM 1625 C CA . PRO A 1 213 ? -10.059 12.296 -13.543 1.00 74.06 213 PRO A CA 1
ATOM 1626 C C . PRO A 1 213 ? -9.162 13.186 -12.683 1.00 74.06 213 PRO A C 1
ATOM 1628 O O . PRO A 1 213 ? -8.056 13.495 -13.111 1.00 74.06 213 PRO A O 1
ATOM 1631 N N . GLU A 1 214 ? -9.555 13.513 -11.451 1.00 70.06 214 GLU A N 1
ATOM 1632 C CA . GLU A 1 214 ? -8.754 14.347 -10.549 1.00 70.06 214 GLU A CA 1
ATOM 1633 C C . GLU A 1 214 ? -7.481 13.636 -10.068 1.00 70.06 214 GLU A C 1
ATOM 1635 O O . GLU A 1 214 ? -6.422 14.259 -9.971 1.00 70.06 214 GLU A O 1
ATOM 1640 N N . PHE A 1 215 ? -7.559 12.331 -9.783 1.00 66.31 215 PHE A N 1
ATOM 1641 C CA . PHE A 1 215 ? -6.399 11.522 -9.390 1.00 66.31 215 PHE A CA 1
ATOM 1642 C C . PHE A 1 215 ? -5.425 11.355 -10.553 1.00 66.31 215 PHE A C 1
ATOM 1644 O O . PHE A 1 215 ? -4.216 11.539 -10.400 1.00 66.31 215 PHE A O 1
ATOM 1651 N N . VAL A 1 216 ? -5.959 11.042 -11.728 1.00 72.69 216 VAL A N 1
ATOM 1652 C CA . VAL A 1 216 ? -5.157 10.853 -12.929 1.00 72.69 216 VAL A CA 1
ATOM 1653 C C . VAL A 1 216 ? -4.509 12.165 -13.345 1.00 72.69 216 VAL A C 1
ATOM 1655 O O . VAL A 1 216 ? -3.297 12.187 -13.526 1.00 72.69 216 VAL A O 1
ATOM 1658 N N . ASP A 1 217 ? -5.251 13.269 -13.407 1.00 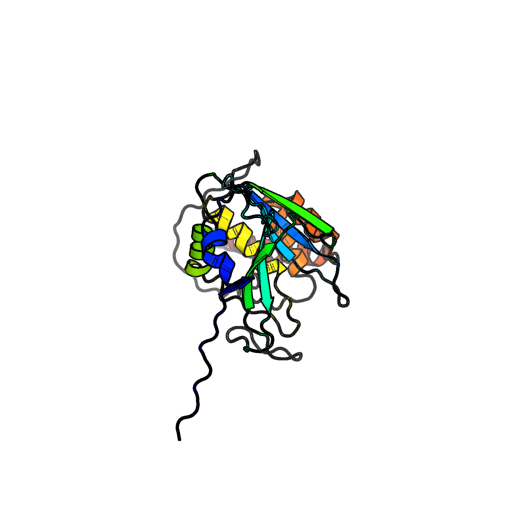80.62 217 ASP A N 1
ATOM 1659 C CA . ASP A 1 217 ? -4.687 14.578 -13.752 1.00 80.62 217 ASP A CA 1
ATOM 1660 C C . ASP A 1 217 ? -3.605 14.991 -12.748 1.00 80.62 217 ASP A C 1
ATOM 1662 O O . ASP A 1 217 ? -2.525 15.428 -13.143 1.00 80.62 217 ASP A O 1
ATOM 1666 N N . MET A 1 218 ? -3.832 14.732 -11.457 1.00 78.44 218 MET A N 1
ATOM 1667 C CA . MET A 1 218 ? -2.829 14.941 -10.419 1.00 78.44 218 MET A CA 1
ATOM 1668 C C . MET A 1 218 ? -1.534 14.158 -10.659 1.00 78.44 218 MET A C 1
ATOM 1670 O O . MET A 1 218 ? -0.452 14.715 -10.471 1.00 78.44 218 MET A O 1
ATOM 1674 N N . LEU A 1 219 ? -1.625 12.888 -11.052 1.00 73.06 219 LEU A N 1
ATOM 1675 C CA . LEU A 1 219 ? -0.449 12.076 -11.358 1.00 73.06 219 LEU A CA 1
ATOM 1676 C C . LEU A 1 219 ? 0.248 12.529 -12.647 1.00 73.06 219 LEU A C 1
ATOM 1678 O O . LEU A 1 219 ? 1.476 12.493 -12.714 1.00 73.06 219 LEU A O 1
ATOM 1682 N N . LEU A 1 220 ? -0.514 12.961 -13.655 1.00 80.88 220 LEU A N 1
ATOM 1683 C CA . LEU A 1 220 ? 0.025 13.418 -14.938 1.00 80.88 220 LEU A CA 1
ATOM 1684 C C . LEU A 1 220 ? 0.746 14.772 -14.831 1.00 80.88 220 LEU A C 1
ATOM 1686 O O . LEU A 1 220 ? 1.664 15.020 -15.607 1.00 80.88 220 LEU A O 1
ATOM 1690 N N . GLU A 1 221 ? 0.379 15.625 -13.869 1.00 83.06 221 GLU A N 1
ATOM 1691 C CA . GLU A 1 221 ? 1.059 16.905 -13.594 1.00 83.06 221 GLU A CA 1
ATOM 1692 C C . GLU A 1 221 ? 2.503 16.737 -13.098 1.00 83.06 221 GLU A C 1
ATOM 1694 O O . GLU A 1 221 ? 3.325 17.638 -13.266 1.00 83.06 221 GLU A O 1
ATOM 1699 N N . VAL A 1 222 ? 2.813 15.608 -12.454 1.00 76.69 222 VAL A N 1
ATOM 1700 C CA . VAL A 1 222 ? 4.086 15.401 -11.739 1.00 76.69 222 VAL A CA 1
ATOM 1701 C C . VAL A 1 222 ? 5.055 14.467 -12.463 1.00 76.69 222 VAL A C 1
ATOM 1703 O O . VAL A 1 222 ? 6.126 14.159 -11.935 1.00 76.69 222 VAL A O 1
ATOM 1706 N N . ILE A 1 223 ? 4.700 14.012 -13.664 1.00 74.06 223 ILE A N 1
ATOM 1707 C CA . ILE A 1 223 ? 5.537 13.151 -14.505 1.00 74.06 223 ILE A CA 1
ATOM 1708 C C . ILE A 1 223 ? 5.808 13.822 -15.857 1.00 74.06 223 ILE A C 1
ATOM 1710 O O . ILE A 1 223 ? 5.039 14.692 -16.272 1.00 74.06 223 ILE A O 1
ATOM 1714 N N . PRO A 1 224 ? 6.883 13.440 -16.572 1.00 79.75 224 PRO A N 1
ATOM 1715 C CA . PRO A 1 224 ? 7.113 13.959 -17.912 1.00 79.75 224 PRO A CA 1
ATOM 1716 C C . PRO A 1 224 ? 5.929 13.628 -18.832 1.00 79.75 224 PRO A C 1
ATOM 1718 O O . PRO A 1 224 ? 5.308 12.569 -18.727 1.00 79.75 224 PRO A O 1
ATOM 1721 N N . ASN A 1 225 ? 5.587 14.566 -19.710 1.00 85.25 225 ASN A N 1
ATOM 1722 C CA . ASN A 1 225 ? 4.447 14.427 -20.605 1.00 85.25 225 ASN A CA 1
ATOM 1723 C C . ASN A 1 225 ? 4.811 13.539 -21.804 1.00 85.25 225 ASN A C 1
ATOM 1725 O O . ASN A 1 225 ? 5.765 13.835 -22.519 1.00 85.25 225 ASN A O 1
ATOM 1729 N N . TYR A 1 226 ? 4.006 12.502 -22.052 1.00 85.81 226 TYR A N 1
ATOM 1730 C CA . TYR A 1 226 ? 4.154 11.602 -23.201 1.00 85.81 226 TYR A CA 1
ATOM 1731 C C . TYR A 1 226 ? 2.860 11.504 -24.020 1.00 85.81 226 TYR A C 1
ATOM 1733 O O . TYR A 1 226 ? 2.399 10.410 -24.362 1.00 85.81 226 TYR A O 1
ATOM 1741 N N . GLU A 1 227 ? 2.244 12.648 -24.337 1.00 86.44 227 GLU A N 1
ATOM 1742 C CA . GLU A 1 227 ? 0.989 12.704 -25.100 1.00 86.44 227 GLU A CA 1
ATOM 1743 C C . GLU A 1 227 ? 1.079 11.955 -26.430 1.00 86.44 227 GLU A C 1
ATOM 1745 O O . GLU A 1 227 ? 0.183 11.190 -26.780 1.00 86.44 227 GLU A O 1
ATOM 1750 N N . GLU A 1 228 ? 2.173 12.154 -27.161 1.00 79.75 228 GLU A N 1
ATOM 1751 C CA . GLU A 1 228 ? 2.391 11.535 -28.467 1.00 79.75 228 GLU A CA 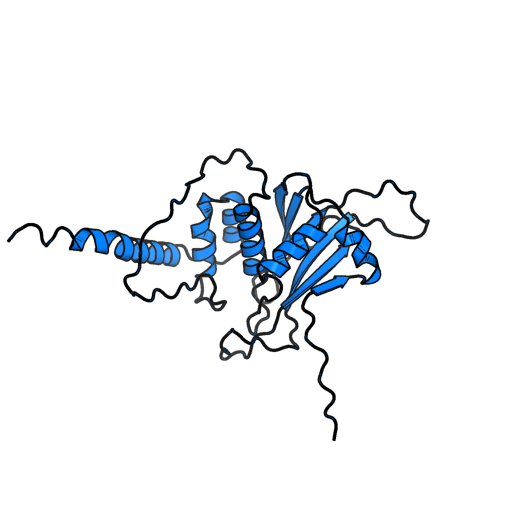1
ATOM 1752 C C . GLU A 1 228 ? 2.387 10.002 -28.364 1.00 79.75 228 GLU A C 1
ATOM 1754 O O . GLU A 1 228 ? 1.685 9.320 -29.112 1.00 79.75 228 GLU A O 1
ATOM 1759 N N . LEU A 1 229 ? 3.076 9.456 -27.358 1.00 75.69 229 LEU A N 1
ATOM 1760 C CA . LEU A 1 229 ? 3.095 8.022 -27.076 1.00 75.69 229 LEU A CA 1
ATOM 1761 C C . LEU A 1 229 ? 1.705 7.495 -26.685 1.00 75.69 229 LEU A C 1
ATOM 1763 O O . LEU A 1 229 ? 1.305 6.413 -27.125 1.00 75.69 229 LEU A O 1
ATOM 1767 N N . PHE A 1 230 ? 0.938 8.262 -25.904 1.00 80.19 230 PHE A N 1
ATOM 1768 C CA . PHE A 1 230 ? -0.450 7.924 -25.581 1.00 80.19 230 PHE A CA 1
ATOM 1769 C C . PHE A 1 230 ? -1.327 7.860 -26.837 1.00 80.19 230 PHE A C 1
ATOM 1771 O O . PHE A 1 230 ? -2.086 6.899 -27.000 1.00 80.19 230 PHE A O 1
ATOM 1778 N N . GLN A 1 231 ? -1.195 8.823 -27.753 1.00 76.62 231 GLN A N 1
ATOM 1779 C CA . GLN A 1 231 ? -1.929 8.814 -29.021 1.00 76.62 231 GLN A CA 1
ATOM 1780 C C . GLN A 1 231 ? -1.511 7.637 -29.912 1.00 76.62 231 GLN A C 1
ATOM 1782 O O . GLN A 1 231 ? -2.380 6.931 -30.425 1.00 76.62 231 GLN A O 1
ATOM 1787 N N . HIS A 1 232 ? -0.211 7.346 -30.029 1.00 71.12 232 HIS A N 1
ATOM 1788 C CA . HIS A 1 232 ? 0.281 6.168 -30.754 1.00 71.12 232 HIS A CA 1
ATOM 1789 C C . HIS A 1 232 ? -0.314 4.869 -30.202 1.00 71.12 232 HIS A C 1
ATOM 1791 O O . HIS A 1 232 ? -0.841 4.053 -30.961 1.00 71.12 232 HIS A O 1
ATOM 1797 N N . MET A 1 233 ? -0.329 4.705 -28.878 1.00 71.06 233 MET A N 1
ATOM 1798 C CA . MET A 1 233 ? -0.940 3.543 -28.232 1.00 71.06 233 MET A CA 1
ATOM 1799 C C . MET A 1 233 ? -2.451 3.469 -28.465 1.00 71.06 233 MET A C 1
ATOM 1801 O O . MET A 1 233 ? -2.981 2.375 -28.670 1.00 71.06 233 MET A O 1
ATOM 1805 N N . ARG A 1 234 ? -3.160 4.603 -28.481 1.00 70.94 234 ARG A N 1
ATOM 1806 C CA . ARG A 1 234 ? -4.586 4.632 -28.840 1.00 70.94 234 ARG A CA 1
ATOM 1807 C C . ARG A 1 234 ? -4.825 4.205 -30.284 1.00 70.94 234 ARG A C 1
ATOM 1809 O O . ARG A 1 234 ? -5.754 3.434 -30.507 1.00 70.94 234 ARG A O 1
ATOM 1816 N N . TYR A 1 235 ? -4.006 4.648 -31.238 1.00 57.97 235 TYR A N 1
ATOM 1817 C CA . TYR A 1 235 ? -4.129 4.239 -32.641 1.00 57.97 235 TYR A CA 1
ATOM 1818 C C . TYR A 1 235 ? -3.811 2.761 -32.852 1.00 57.97 235 TYR A C 1
ATOM 1820 O O . TYR A 1 235 ? -4.528 2.093 -33.594 1.00 57.97 235 TYR A O 1
ATOM 1828 N N . ILE A 1 236 ? -2.798 2.230 -32.165 1.00 57.91 236 ILE A N 1
ATOM 1829 C CA . ILE A 1 236 ? -2.481 0.797 -32.191 1.00 57.91 236 ILE A CA 1
ATOM 1830 C C . ILE A 1 236 ? -3.660 -0.007 -31.636 1.00 57.91 236 ILE A C 1
ATOM 1832 O O . ILE A 1 236 ? -4.145 -0.914 -32.308 1.00 57.91 236 ILE A O 1
ATOM 1836 N N . VAL A 1 237 ? -4.178 0.352 -30.455 1.00 58.38 237 VAL A N 1
ATOM 1837 C CA . VAL A 1 237 ? -5.344 -0.324 -29.861 1.00 58.38 237 VAL A CA 1
ATOM 1838 C C . VAL A 1 237 ? -6.557 -0.221 -30.781 1.00 58.38 237 VAL A C 1
ATOM 1840 O O . VAL A 1 237 ? -7.185 -1.237 -31.046 1.00 58.38 237 VAL A O 1
ATOM 1843 N N . PHE A 1 238 ? -6.853 0.962 -31.322 1.00 55.94 238 PHE A N 1
ATOM 1844 C CA . PHE A 1 238 ? -7.946 1.166 -32.273 1.00 55.94 238 PHE A CA 1
ATOM 1845 C C . PHE A 1 238 ? -7.785 0.307 -33.535 1.00 55.94 238 PHE A C 1
ATOM 1847 O O . PHE A 1 238 ? -8.747 -0.322 -33.970 1.00 55.94 238 PHE A O 1
ATOM 1854 N N . GLY A 1 239 ? -6.582 0.233 -34.107 1.00 46.50 239 GLY A N 1
ATOM 1855 C CA . GLY A 1 239 ? -6.283 -0.617 -35.259 1.00 46.50 239 GLY A CA 1
ATOM 1856 C C . GLY A 1 239 ? -6.446 -2.106 -34.950 1.00 46.50 239 GLY A C 1
ATOM 1857 O O . GLY A 1 239 ? -6.976 -2.846 -35.774 1.00 46.50 239 GLY A O 1
ATOM 1858 N N . LEU A 1 240 ? -6.072 -2.543 -33.746 1.00 43.44 240 LEU A N 1
ATOM 1859 C CA . LEU A 1 240 ? -6.212 -3.932 -33.300 1.00 43.44 240 LEU A CA 1
ATOM 1860 C C . LEU A 1 240 ? -7.664 -4.310 -32.965 1.00 43.44 240 LEU A C 1
ATOM 1862 O O . LEU A 1 240 ? -8.081 -5.434 -33.243 1.00 43.44 240 LEU A O 1
ATOM 1866 N N . THR A 1 241 ? -8.451 -3.391 -32.403 1.00 46.34 241 THR A N 1
ATOM 1867 C CA . THR A 1 241 ? -9.856 -3.642 -32.040 1.00 46.34 241 THR A CA 1
ATOM 1868 C C . THR A 1 241 ? -10.811 -3.444 -33.215 1.00 46.34 241 THR A C 1
ATOM 1870 O O . THR A 1 241 ? -11.797 -4.168 -33.322 1.00 46.34 241 THR A O 1
ATOM 1873 N N . THR A 1 242 ? -10.503 -2.524 -34.132 1.00 51.16 242 THR A N 1
ATOM 1874 C CA . THR A 1 242 ? -11.355 -2.184 -35.288 1.00 51.16 242 THR A CA 1
ATOM 1875 C C . THR A 1 242 ? -10.917 -2.908 -36.563 1.00 51.16 242 THR A C 1
ATOM 1877 O O . THR A 1 242 ? -11.759 -3.287 -37.375 1.00 51.16 242 THR A O 1
ATOM 1880 N N . GLY A 1 243 ? -9.620 -3.191 -36.734 1.00 44.28 243 GLY A N 1
ATOM 1881 C CA . GLY A 1 243 ? -9.102 -3.974 -37.864 1.00 44.28 243 GLY A CA 1
ATOM 1882 C C . GLY A 1 243 ? -9.669 -5.397 -37.919 1.00 44.28 243 GLY A C 1
ATOM 1883 O O . GLY A 1 243 ? -9.862 -5.934 -39.008 1.00 44.28 243 GLY A O 1
ATOM 1884 N N . ARG A 1 244 ? -10.043 -5.958 -36.759 1.00 40.09 244 ARG A N 1
ATOM 1885 C CA . ARG A 1 244 ? -10.786 -7.223 -36.649 1.00 40.09 244 ARG A CA 1
ATOM 1886 C C . ARG A 1 244 ? -12.176 -7.145 -37.303 1.00 40.09 244 ARG A C 1
ATOM 1888 O O . ARG A 1 244 ? -12.538 -8.041 -38.054 1.00 40.09 244 ARG A O 1
ATOM 1895 N N . TYR A 1 245 ? -12.903 -6.043 -37.114 1.00 38.66 245 TYR A N 1
ATOM 1896 C CA . TYR A 1 245 ? -14.237 -5.831 -37.702 1.00 38.66 245 TYR A CA 1
ATOM 1897 C C . TYR A 1 245 ? -14.211 -5.493 -39.203 1.00 38.66 245 TYR A C 1
ATOM 1899 O O . TYR A 1 245 ? -15.195 -5.703 -39.916 1.00 38.66 245 TYR A O 1
ATOM 1907 N N . LEU A 1 246 ? -13.088 -4.986 -39.718 1.00 41.94 246 LEU A N 1
ATOM 1908 C CA . LEU A 1 246 ? -12.934 -4.689 -41.148 1.00 41.94 246 LEU A CA 1
ATOM 1909 C C . LEU A 1 246 ? -12.569 -5.924 -41.990 1.00 41.94 246 LEU A C 1
ATOM 1911 O O . LEU A 1 246 ? -12.781 -5.906 -43.203 1.00 41.94 246 LEU A O 1
ATOM 1915 N N . GLN A 1 247 ? -12.052 -6.998 -41.381 1.00 40.84 247 GLN A N 1
ATOM 1916 C CA . GLN A 1 247 ? -11.813 -8.270 -42.078 1.00 40.84 247 GLN A CA 1
ATOM 1917 C C . GLN A 1 247 ? -13.087 -9.110 -42.233 1.00 40.84 247 GLN A C 1
ATOM 1919 O O . GLN A 1 247 ? -13.267 -9.740 -43.274 1.00 40.84 247 GLN A O 1
ATOM 1924 N N . GLU A 1 248 ? -14.006 -9.063 -41.265 1.00 40.53 248 GLU A N 1
ATOM 1925 C CA . GLU A 1 248 ? -15.266 -9.825 -41.315 1.00 40.53 248 GLU A CA 1
ATOM 1926 C C . GLU A 1 248 ? -16.219 -9.343 -42.428 1.00 40.53 248 GLU A C 1
ATOM 1928 O O . GLU A 1 248 ? -17.019 -10.118 -42.941 1.00 40.53 248 GLU A O 1
AT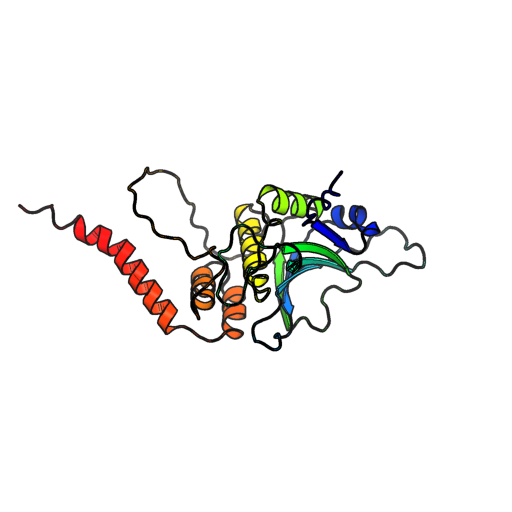OM 1933 N N . ASN A 1 249 ? -16.063 -8.103 -42.906 1.00 40.75 249 ASN A N 1
ATOM 1934 C CA . ASN A 1 249 ? -16.866 -7.547 -44.003 1.00 40.75 249 ASN A CA 1
ATOM 1935 C C . ASN A 1 249 ? -16.295 -7.797 -45.413 1.00 40.75 249 ASN A C 1
ATOM 1937 O O . ASN A 1 249 ? -16.893 -7.361 -46.397 1.00 40.75 249 ASN A O 1
ATOM 1941 N N . LYS A 1 250 ? -15.157 -8.494 -45.555 1.00 40.28 250 LYS A N 1
ATOM 1942 C CA . LYS A 1 250 ? -14.593 -8.839 -46.878 1.00 40.28 250 LYS A CA 1
ATOM 1943 C C . LYS A 1 250 ? -14.969 -10.230 -47.392 1.00 40.28 250 LYS A C 1
ATOM 1945 O O . LYS A 1 250 ? -14.629 -10.542 -48.527 1.00 40.28 250 LYS A O 1
ATOM 1950 N N . VAL A 1 251 ? -15.688 -11.041 -46.613 1.00 44.62 251 VAL A N 1
ATOM 1951 C CA . VAL A 1 251 ? -16.094 -12.406 -47.018 1.00 44.62 251 VAL A CA 1
ATOM 1952 C C . VAL A 1 251 ? -17.585 -12.496 -47.386 1.00 44.62 251 VAL A C 1
ATOM 1954 O O . VAL A 1 251 ? -18.104 -13.576 -47.623 1.00 44.62 251 VAL A O 1
ATOM 1957 N N . ALA A 1 252 ? -18.288 -11.364 -47.486 1.00 45.28 252 ALA A N 1
ATOM 1958 C CA . ALA A 1 252 ? -19.714 -11.326 -47.829 1.00 45.28 252 ALA A CA 1
ATOM 1959 C C . ALA A 1 252 ? -20.011 -10.942 -49.293 1.00 45.28 252 ALA A C 1
ATOM 1961 O O . ALA A 1 252 ? -21.126 -10.529 -49.583 1.00 45.28 252 ALA A O 1
ATOM 1962 N N . ASN A 1 253 ? -19.042 -11.047 -50.210 1.00 43.00 253 ASN A N 1
ATOM 1963 C CA . ASN A 1 253 ? -19.271 -10.906 -51.655 1.00 43.00 253 ASN A CA 1
ATOM 1964 C C . ASN A 1 253 ? -18.171 -11.625 -52.454 1.00 43.00 253 ASN A C 1
ATOM 1966 O O . ASN A 1 253 ? -17.233 -10.951 -52.871 1.00 43.00 253 ASN A O 1
ATOM 1970 N N . ILE A 1 254 ? -18.285 -12.951 -52.632 1.00 37.81 254 ILE A N 1
ATOM 1971 C CA . ILE A 1 254 ? -18.147 -13.708 -53.902 1.00 37.81 254 ILE A CA 1
ATOM 1972 C C . ILE A 1 254 ? -18.957 -14.998 -53.740 1.00 37.81 254 ILE A C 1
ATOM 1974 O O . ILE A 1 254 ? -18.744 -15.678 -52.713 1.00 37.81 254 ILE A O 1
#

Secondary structure (DSSP, 8-state):
----PPPPP--EEEESGGGHHHHHHPBPSEEEEEEEEEPTTS-EEEEEEEEPPPP-S---TT-PPP-EEEEEEEEEEEEE-SSSPPBTTB--EEEEEEEEEESSSS-TTEEEEEEEEB-TT-BHHHHHHHHHHTTGGG-B--TT---HHHHHHHHHHHHHHTT-B---S-----PPPP-----------GGGSS---TTHHHHHHHHGGGT-HHHHHHHHTTS---HHHHHHHHHHHHHHHHHHHHHHTTSS--

Radius of gyration: 21.71 Å; chains: 1; bounding box: 49×48×85 Å

Organism: Aspergillus sclerotiicarbonarius (strain CBS 121057 / IBT 28362) (NCBI:txid1448318)

Foldseek 3Di:
DDDPDDPPDDQEEEVVNVCVVVQQAFWAFKKKWFWFDADPVGDTAIWIKGAGDFDPPPDPPPDQTQGIKIWHKWFPLPAFDDQADADPLGTWGWIHTYTYGDSDRDDPRTPDIDMWGFDGDDGSNVLVVLCVVVVLSRDIAGSVGDDNVVSSVVSVVSCVVVVGTDDDPQPDDDDDDDDDDDDDDDDPPPSPNNDDDPCVVLLSLVVCCSVPVPVSVVVCVRGDDDVVVNVVVVVVVCCVVVVVVVVVVPVPDD

Sequence (254 aa):
MNIPTNPPFNPLQFIPPSTKQTTLSQPISHLLITAHEPLPRGGNHCTIYIPTTPSTSTPSSNTTPISSIQLDMTPSYTTPATTKPTNPAGAGSKGILILSALPYTLPPRATKSFRIDIRPGYKIADLVDLLVSEGRHKYEFNAEGEGCRFWVDGVVELFEEKGWVVDGDAEGGRKGDGSGQVGSVWLIDWGYSGIYPEGFDYVGIKKKRSFGPEFVDMLLEVIPNYEELFQHMRYIVFGLTTGRYLQENKVANI